Protein 2IJQ (pdb70)

Organism: Haloarcula marismortui (strain ATCC 43049 / DSM 3752 / JCM 8966 / VKM B-1809) (NCBI:txid272569)

Nearest PDB structures (foldseek):
  2ijq-assembly1_A  TM=1.007E+00  e=1.757E-23  Haloarcula marismortui
  2ijq-assembly2_B  TM=9.946E-01  e=2.935E-15  Haloarcula marismortui
  6qzr-assembly1_C-2  TM=6.140E-01  e=4.232E+00  Homo sapiens
  7qi1-assembly1_B  TM=5.280E-01  e=9.453E+00  Homo sapiens
  7rpr-assembly2_B  TM=2.349E-01  e=1.630E+00  Borrelia miyamotoi FR64b

Foldseek 3Di:
DDFPQADPVRDGVDPLLLVLVVLLQQCVLAVVLVLSLLSLVLCQPVPPDDDQSNLQSLLSNLCSVLSCCCPVVVNNVSNLVSLVVSLVSCVPHDCCHSQWNNVCVNVLSVVCNVPVCSSPSDGTGGVNHGHHHDVVSVVVSVPGD/DVDVLLLVLVVVLLVCVQVVVLVVSLVSLVVVLVVDDCPDLSNLLSLLSNLCSVLSCCCPVVVNLPSNLVSLVVSLVSNPPRDCADSQWRVVVVNVLSVVCNVPVCSPPPDGTGGVHD

Solvent-accessible surface area: 12967 Å² total; per-residue (Å²): 130,109,38,37,20,90,95,156,85,39,80,36,94,55,122,60,0,40,104,3,0,28,23,0,0,48,0,5,10,51,38,65,20,92,44,0,36,41,1,2,67,48,6,41,160,97,41,40,130,27,59,46,36,2,45,0,0,28,0,2,6,27,1,2,19,0,0,55,74,21,75,81,131,148,52,43,104,12,0,65,70,35,0,130,68,0,29,82,77,0,107,71,6,50,61,63,12,1,10,1,44,0,99,42,0,44,64,12,0,65,83,0,33,105,70,25,55,33,2,105,77,37,58,1,85,5,77,46,106,96,21,61,41,70,116,95,0,47,112,33,10,123,78,41,199,148,140,55,102,81,0,46,172,14,0,33,102,0,1,161,19,7,39,64,36,30,16,89,86,0,38,44,19,1,51,91,13,52,127,99,26,49,163,66,73,51,23,4,53,0,0,43,0,2,14,13,0,1,16,0,0,38,74,23,81,60,56,145,46,48,98,18,0,63,52,44,0,135,42,0,40,118,81,0,171,76,4,65,76,100,29,9,7,0,35,0,99,35,0,47,70,10,0,66,75,0,47,104,77,25,56,34,3,99,77,34,82,2,117,29,94,62,138

B-factor: mean 26.25, std 10.88, range [6.35, 67.55]

Radius of gyration: 21.56 Å; Cα contacts (8 Å, |Δi|>4): 389; chains: 2; bounding box: 53×51×51 Å

Structure (mmCIF, N/CA/C/O backbone):
data_2IJQ
#
_entry.id   2IJQ
#
_cell.length_a   55.710
_cell.length_b   57.770
_cell.length_c   107.600
_cell.angle_alpha   90.00
_cell.angle_beta   90.00
_cell.angle_gamma   90.00
#
_symmetry.space_group_name_H-M   'P 21 21 21'
#
loop_
_entity.id
_entity.type
_entity.pdbx_description
1 polymer 'Hypothetical protein'
2 water water
#
loop_
_atom_site.group_PDB
_atom_site.id
_atom_site.type_symbol
_atom_site.label_atom_id
_atom_site.label_alt_id
_atom_site.label_comp_id
_atom_site.label_asym_id
_atom_site.label_entity_id
_atom_site.label_seq_id
_atom_site.pdbx_PDB_ins_code
_atom_site.Cartn_x
_atom_site.Cartn_y
_atom_site.Cartn_z
_atom_site.occupancy
_atom_site.B_iso_or_equiv
_atom_site.auth_seq_id
_atom_site.auth_comp_id
_atom_site.auth_asym_id
_atom_site.auth_atom_id
_atom_site.pdbx_PDB_model_num
ATOM 1 N N . GLY A 1 16 ? -8.379 36.327 -4.334 1.00 50.77 14 GLY A N 1
ATOM 2 C CA . GLY A 1 16 ? -8.447 36.871 -2.942 1.00 50.07 14 GLY A CA 1
ATOM 3 C C . GLY A 1 16 ? -7.089 37.319 -2.416 1.00 49.23 14 GLY A C 1
ATOM 4 O O . GLY A 1 16 ? -6.147 37.586 -3.189 1.00 49.21 14 GLY A O 1
ATOM 5 N N . ASN A 1 17 ? -7.018 37.436 -1.089 1.00 47.98 15 ASN A N 1
ATOM 6 C CA . ASN A 1 17 ? -5.775 37.688 -0.340 1.00 45.71 15 ASN A CA 1
ATOM 7 C C . ASN A 1 17 ? -5.401 36.403 0.357 1.00 43.58 15 ASN A C 1
ATOM 8 O O . ASN A 1 17 ? -6.208 35.875 1.123 1.00 43.67 15 ASN A O 1
ATOM 13 N N . PRO A 1 18 ? -4.178 35.895 0.124 1.00 41.56 16 PRO A N 1
ATOM 14 C CA . PRO A 1 18 ? -3.844 34.643 0.808 1.00 39.47 16 PRO A CA 1
ATOM 15 C C . PRO A 1 18 ? -3.767 34.813 2.334 1.00 37.42 16 PRO A C 1
ATOM 16 O O . PRO A 1 18 ? -3.636 35.934 2.841 1.00 36.78 16 PRO A O 1
ATOM 20 N N . SER A 1 19 ? -3.850 33.704 3.054 1.00 34.77 17 SER A N 1
ATOM 21 C CA . SER A 1 19 ? -3.652 33.695 4.496 1.00 33.36 17 SER A CA 1
ATOM 22 C C . SER A 1 19 ? -2.286 34.242 4.818 1.00 31.91 17 SER A C 1
ATOM 23 O O . SER A 1 19 ? -1.311 33.875 4.181 1.00 31.03 17 SER A O 1
ATOM 26 N N . GLY A 1 20 ? -2.232 35.115 5.812 1.00 30.54 18 GLY A N 1
ATOM 27 C CA . GLY A 1 20 ? -0.999 35.767 6.197 1.00 30.59 18 GLY A CA 1
ATOM 28 C C . GLY A 1 20 ? -0.944 37.209 5.729 1.00 30.56 18 GLY A C 1
ATOM 29 O O . GLY A 1 20 ? -0.126 37.974 6.192 1.00 30.70 18 GLY A O 1
ATOM 30 N N . TRP A 1 21 ? -1.829 37.574 4.812 1.00 31.42 19 TRP A N 1
ATOM 31 C CA . TRP A 1 21 ? -1.957 38.968 4.315 1.00 32.75 19 TRP A CA 1
ATOM 32 C C . TRP A 1 21 ? -2.938 39.871 5.144 1.00 32.83 19 TRP A C 1
ATOM 33 O O . TRP A 1 21 ? -4.138 39.563 5.277 1.00 32.29 19 TRP A O 1
ATOM 44 N N . ARG A 1 22 ? -2.411 40.963 5.698 1.00 32.55 20 ARG A N 1
ATOM 45 C CA . ARG A 1 22 ? -3.206 41.905 6.503 1.00 33.76 20 ARG A CA 1
ATOM 46 C C . ARG A 1 22 ? -3.919 42.970 5.675 1.00 33.81 20 ARG A C 1
ATOM 47 O O . ARG A 1 22 ? -3.529 43.268 4.518 1.00 33.75 20 ARG A O 1
ATOM 55 N N . THR A 1 23 ? -4.936 43.574 6.290 1.00 33.60 21 THR A N 1
ATOM 56 C CA . THR A 1 23 ? -5.765 44.569 5.605 1.00 33.91 21 THR A CA 1
ATOM 57 C C . THR A 1 23 ? -4.983 45.856 5.328 1.00 33.84 21 THR A C 1
ATOM 58 O O . THR A 1 23 ? -5.398 46.656 4.491 1.00 33.55 21 THR A O 1
ATOM 62 N N . ASP A 1 24 ? -3.858 46.058 6.013 1.00 33.78 22 ASP A N 1
ATOM 63 C CA . ASP A 1 24 ? -3.019 47.211 5.679 1.00 34.17 22 ASP A CA 1
ATOM 64 C C . ASP A 1 24 ? -2.031 46.909 4.552 1.00 33.54 22 ASP A C 1
ATOM 65 O O . ASP A 1 24 ? -1.057 47.633 4.366 1.00 33.33 22 ASP A O 1
ATOM 70 N N . GLY A 1 25 ? -2.293 45.847 3.795 1.00 33.56 23 GLY A N 1
ATOM 71 C CA . GLY A 1 25 ? -1.470 45.506 2.639 1.00 33.76 23 GLY A CA 1
ATOM 72 C C . GLY A 1 25 ? -0.054 45.114 3.045 1.00 34.28 23 GLY A C 1
ATOM 73 O O . GLY A 1 25 ? 0.937 45.541 2.421 1.00 35.17 23 GLY A O 1
ATOM 74 N N . GLN A 1 26 ? 0.039 44.320 4.118 1.00 33.70 24 GLN A N 1
ATOM 75 C CA . GLN A 1 26 ? 1.305 43.783 4.618 1.00 32.64 24 GLN A CA 1
ATOM 76 C C . GLN A 1 26 ? 1.085 42.336 5.015 1.00 30.61 24 GLN A C 1
ATOM 77 O O . GLN A 1 26 ? -0.034 41.926 5.300 1.00 30.70 24 GLN A O 1
ATOM 83 N N . TRP A 1 27 ? 2.165 41.571 5.037 1.00 28.89 25 TRP A N 1
ATOM 84 C CA . TRP A 1 27 ? 2.151 40.205 5.561 1.00 26.30 25 TRP A CA 1
ATOM 85 C C . TRP A 1 27 ? 2.201 40.313 7.044 1.00 25.97 25 TRP A C 1
ATOM 86 O O . TRP A 1 27 ? 2.817 41.231 7.548 1.00 24.97 25 TRP A O 1
ATOM 97 N N . GLU A 1 28 ? 1.567 39.375 7.746 1.00 25.69 26 GLU A N 1
ATOM 98 C CA . GLU A 1 28 ? 1.579 39.403 9.208 1.00 26.67 26 GLU A CA 1
ATOM 99 C C . GLU A 1 28 ? 2.975 39.290 9.790 1.00 25.67 26 GLU A C 1
ATOM 100 O O . GLU A 1 28 ? 3.315 40.000 10.754 1.00 26.02 26 GLU A O 1
ATOM 106 N N . HIS A 1 29 ? 3.795 38.405 9.240 1.00 24.61 27 HIS A N 1
ATOM 107 C CA . HIS A 1 29 ? 5.180 38.372 9.675 1.00 23.85 27 HIS A CA 1
ATOM 108 C C . HIS A 1 29 ? 6.081 38.504 8.481 1.00 24.54 27 HIS A C 1
ATOM 109 O O . HIS A 1 29 ? 6.183 37.569 7.661 1.00 23.91 27 HIS A O 1
ATOM 116 N N . GLU A 1 30 ? 6.710 39.674 8.355 1.00 24.81 28 GLU A N 1
ATOM 117 C CA . GLU A 1 30 ? 7.557 39.955 7.200 1.00 25.31 28 GLU A CA 1
ATOM 118 C C . GLU A 1 30 ? 8.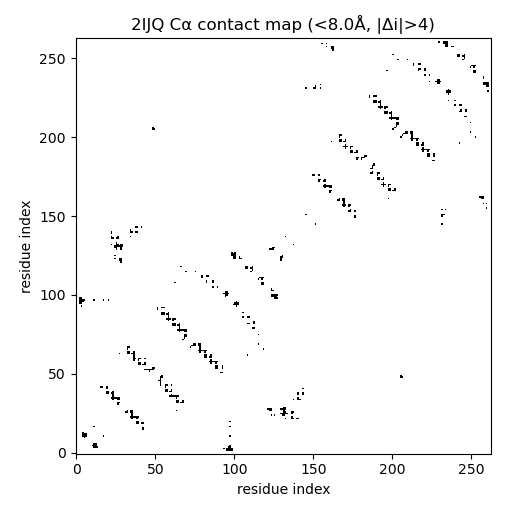704 38.958 6.996 1.00 23.37 28 GLU A C 1
ATOM 119 O O . GLU A 1 30 ? 8.992 38.526 5.849 1.00 22.25 28 GLU A O 1
ATOM 125 N N . THR A 1 31 ? 9.338 38.582 8.113 1.00 21.77 29 THR A N 1
ATOM 126 C CA . THR A 1 31 ? 10.484 37.677 8.035 1.00 20.78 29 THR A CA 1
ATOM 127 C C . THR A 1 31 ? 10.018 36.272 7.608 1.00 19.42 29 THR A C 1
ATOM 128 O O . THR A 1 31 ? 10.787 35.508 7.062 1.00 19.97 29 THR A O 1
ATOM 132 N N . LEU A 1 32 ? 8.754 35.944 7.853 1.00 19.37 30 LEU A N 1
ATOM 133 C CA . LEU A 1 32 ? 8.192 34.649 7.428 1.00 17.71 30 LEU A CA 1
ATOM 134 C C . LEU A 1 32 ? 7.979 34.638 5.908 1.00 17.51 30 LEU A C 1
ATOM 135 O O . LEU A 1 32 ? 8.422 33.703 5.208 1.00 16.17 30 LEU A O 1
ATOM 140 N N . ARG A 1 33 ? 7.313 35.675 5.396 1.00 16.83 31 ARG A N 1
ATOM 141 C CA . ARG A 1 33 ? 7.147 35.880 3.961 1.00 17.76 31 ARG A CA 1
ATOM 142 C C . ARG A 1 33 ? 8.508 35.909 3.278 1.00 18.90 31 ARG A C 1
ATOM 143 O O . ARG A 1 33 ? 8.691 35.285 2.246 1.00 18.99 31 ARG A O 1
ATOM 151 N N . ARG A 1 34 ? 9.473 36.610 3.882 1.00 17.95 32 ARG A N 1
ATOM 152 C CA . ARG A 1 34 ? 10.861 36.618 3.378 1.00 18.08 32 ARG A CA 1
ATOM 153 C C . ARG A 1 34 ? 11.411 35.197 3.187 1.00 17.08 32 ARG A C 1
ATOM 154 O O . ARG A 1 34 ? 11.906 34.873 2.116 1.00 16.32 32 ARG A O 1
ATOM 162 N N . ALA A 1 35 ? 11.320 34.370 4.228 1.00 14.33 33 ALA A N 1
ATOM 163 C CA . ALA A 1 35 ? 11.839 32.990 4.215 1.00 14.86 33 ALA A CA 1
ATOM 164 C C . ALA A 1 35 ? 11.183 32.200 3.077 1.00 14.63 33 ALA A C 1
ATOM 165 O O . ALA A 1 35 ? 11.839 31.393 2.416 1.00 14.80 33 ALA A O 1
ATOM 167 N N . VAL A 1 36 ? 9.885 32.455 2.893 1.00 14.29 34 VAL A N 1
ATOM 168 C CA . VAL A 1 36 ? 9.079 31.808 1.830 1.00 15.48 34 VAL A CA 1
ATOM 169 C C . VAL A 1 36 ? 9.556 32.169 0.418 1.00 15.95 34 VAL A C 1
ATOM 170 O O . VAL A 1 36 ? 9.705 31.272 -0.455 1.00 15.82 34 VAL A O 1
ATOM 174 N N . VAL A 1 37 ? 9.772 33.486 0.196 1.00 16.15 35 VAL A N 1
ATOM 175 C CA . VAL A 1 37 ? 10.231 34.009 -1.092 1.00 15.05 35 VAL A CA 1
ATOM 176 C C . VAL A 1 37 ? 11.584 33.426 -1.409 1.00 14.38 35 VAL A C 1
ATOM 177 O O . VAL A 1 37 ? 11.733 32.781 -2.432 1.00 13.81 35 VAL A O 1
ATOM 181 N N . HIS A 1 38 ? 12.551 33.574 -0.508 1.00 13.36 36 HIS A N 1
ATOM 182 C CA . HIS A 1 38 ? 13.868 33.065 -0.817 1.00 14.45 36 HIS A CA 1
ATOM 183 C C . HIS A 1 38 ? 13.859 31.538 -0.876 1.00 14.94 36 HIS A C 1
ATOM 184 O O . HIS A 1 38 ? 14.447 30.951 -1.794 1.00 14.89 36 HIS A O 1
ATOM 191 N N . GLY A 1 39 ? 13.229 30.889 0.100 1.00 14.05 37 GLY A N 1
ATOM 192 C CA . GLY A 1 39 ? 13.165 29.436 0.110 1.00 13.85 37 GLY A CA 1
ATOM 193 C C . GLY A 1 39 ? 12.506 28.830 -1.099 1.00 13.19 37 GLY A C 1
ATOM 194 O O . GLY A 1 39 ? 13.005 27.855 -1.647 1.00 14.21 37 GLY A O 1
ATOM 195 N N . VAL A 1 40 ? 11.376 29.364 -1.517 1.00 13.37 38 VAL A N 1
ATOM 196 C CA . VAL A 1 40 ? 10.696 28.791 -2.661 1.00 12.98 38 VAL A CA 1
ATOM 197 C C . VAL A 1 40 ? 11.482 29.033 -3.963 1.00 14.27 38 VAL A C 1
ATOM 198 O O . VAL A 1 40 ? 11.576 28.154 -4.849 1.00 14.21 38 VAL A O 1
ATOM 202 N N . ARG A 1 41 ? 12.055 30.229 -4.082 1.00 15.78 39 ARG A N 1
ATOM 203 C CA . ARG A 1 41 ? 12.827 30.501 -5.297 1.00 15.11 39 ARG A CA 1
ATOM 204 C C . ARG A 1 41 ? 14.062 29.598 -5.355 1.00 14.92 39 ARG A C 1
ATOM 205 O O . ARG A 1 41 ? 14.401 29.076 -6.426 1.00 15.61 39 ARG A O 1
ATOM 213 N N . LEU A 1 42 ? 14.725 29.383 -4.219 1.00 14.67 40 LEU A N 1
ATOM 214 C CA . LEU A 1 42 ? 15.838 28.419 -4.185 1.00 14.53 40 LEU A CA 1
ATOM 215 C C . LEU A 1 42 ? 15.420 26.982 -4.520 1.00 14.83 40 LEU A C 1
ATOM 216 O O . LEU A 1 42 ? 16.072 26.304 -5.304 1.00 16.03 40 LEU A O 1
ATOM 221 N N . TYR A 1 43 ? 14.355 26.517 -3.887 1.00 13.97 41 TYR A N 1
ATOM 222 C CA . TYR A 1 43 ? 13.803 25.219 -4.193 1.00 13.20 41 TYR A CA 1
ATOM 223 C C . TYR A 1 43 ? 13.537 25.080 -5.713 1.00 13.26 41 TYR A C 1
ATOM 224 O O . TYR A 1 43 ? 13.829 24.016 -6.311 1.00 11.90 41 TYR A O 1
ATOM 233 N N . ASN A 1 44 ? 12.938 26.103 -6.317 1.00 13.71 42 ASN A N 1
ATOM 234 C CA . ASN A 1 44 ? 12.518 25.988 -7.683 1.00 15.22 42 ASN A CA 1
ATOM 235 C C . ASN A 1 44 ? 13.688 25.948 -8.644 1.00 16.27 42 ASN A C 1
ATOM 236 O O . ASN A 1 44 ? 13.536 25.603 -9.809 1.00 17.48 42 ASN A O 1
ATOM 241 N N . SER A 1 45 ? 14.856 26.354 -8.180 1.00 17.36 43 SER A N 1
ATOM 242 C CA . SER A 1 45 ? 16.056 26.290 -9.018 1.00 17.35 43 SER A CA 1
ATOM 243 C C . SER A 1 45 ? 16.908 25.083 -8.581 1.00 17.93 43 SER A C 1
ATOM 244 O O . SER A 1 45 ? 18.055 24.963 -8.991 1.00 19.02 43 SER A O 1
ATOM 247 N N . GLY A 1 46 ? 16.344 24.201 -7.758 1.00 16.22 44 GLY A N 1
ATOM 248 C CA . GLY A 1 46 ? 17.048 23.013 -7.343 1.00 17.14 44 GLY A CA 1
ATOM 249 C C . GLY A 1 46 ? 18.208 23.214 -6.390 1.00 17.58 44 GLY A C 1
ATOM 250 O O . GLY A 1 46 ? 19.097 22.337 -6.300 1.00 16.61 44 GLY A O 1
ATOM 251 N N . GLU A 1 47 ? 18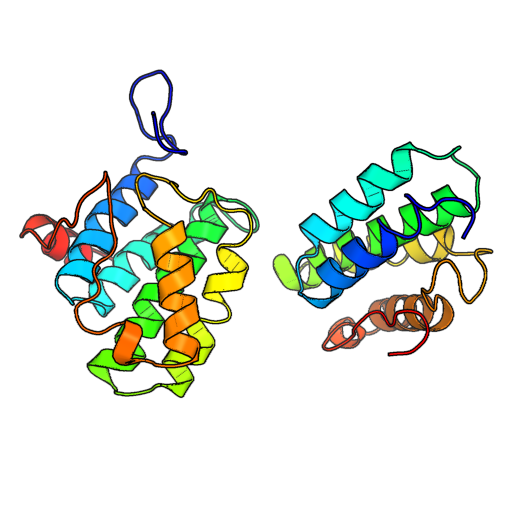.202 24.355 -5.685 1.00 17.77 45 GLU A N 1
ATOM 252 C CA . GLU A 1 47 ? 19.137 24.615 -4.577 1.00 19.39 45 GLU A CA 1
ATOM 253 C C . GLU A 1 47 ? 18.488 24.220 -3.222 1.00 18.85 45 GLU A C 1
ATOM 254 O O . GLU A 1 47 ? 18.088 25.075 -2.399 1.00 18.12 45 GLU A O 1
ATOM 260 N N . PHE A 1 48 ? 18.375 22.907 -3.022 1.00 18.27 46 PHE A N 1
ATOM 261 C CA . PHE A 1 48 ? 17.561 22.323 -1.947 1.00 18.08 46 PHE A CA 1
ATOM 262 C C . PHE A 1 48 ? 18.100 22.592 -0.551 1.00 18.01 46 PHE A C 1
ATOM 263 O O . PHE A 1 48 ? 17.352 22.966 0.370 1.00 18.61 46 PHE A O 1
ATOM 271 N N . HIS A 1 49 ? 19.414 22.463 -0.400 1.00 19.34 47 HIS A N 1
ATOM 272 C CA . HIS A 1 49 ? 20.108 22.747 0.866 1.00 18.64 47 HIS A CA 1
ATOM 273 C C . HIS A 1 49 ? 19.926 24.234 1.225 1.00 17.15 47 HIS A C 1
ATOM 274 O O . HIS A 1 49 ? 19.547 24.541 2.324 1.00 15.17 47 HIS A O 1
ATOM 281 N N . GLU A 1 50 ? 20.157 25.156 0.290 1.00 14.15 48 GLU A N 1
ATOM 282 C CA . GLU A 1 50 ? 19.992 26.564 0.598 1.00 15.51 48 GLU A CA 1
ATOM 283 C C . GLU A 1 50 ? 18.537 26.912 0.924 1.00 14.97 48 GLU A C 1
ATOM 284 O O . GLU A 1 50 ? 18.268 27.731 1.820 1.00 14.38 48 GLU A O 1
ATOM 290 N N . SER A 1 51 ? 17.616 26.301 0.178 1.00 13.41 49 SER A N 1
ATOM 291 C CA . SER A 1 51 ? 16.189 26.408 0.468 1.00 14.49 49 SER A CA 1
ATOM 292 C C . SER A 1 51 ? 15.900 25.984 1.899 1.00 14.53 49 SER A C 1
ATOM 293 O O . SER A 1 51 ? 15.278 26.718 2.656 1.00 13.79 49 SER A O 1
ATOM 296 N N . HIS A 1 52 ? 16.294 24.754 2.255 1.00 14.06 50 HIS A N 1
ATOM 297 C CA . HIS A 1 52 ? 16.131 24.255 3.599 1.00 15.77 50 HIS A CA 1
ATOM 298 C C . HIS A 1 52 ? 16.640 25.267 4.623 1.00 16.86 50 HIS A C 1
ATOM 299 O O . HIS A 1 52 ? 15.953 25.533 5.624 1.00 18.12 50 HIS A O 1
ATOM 306 N N . ASP A 1 53 ? 17.811 25.858 4.364 1.00 16.99 51 ASP A N 1
ATOM 307 C CA . ASP A 1 53 ? 18.413 26.767 5.340 1.00 18.17 51 ASP A CA 1
ATOM 308 C C . ASP A 1 53 ? 17.623 28.044 5.555 1.00 18.36 51 ASP A C 1
ATOM 309 O O . ASP A 1 53 ? 17.627 28.534 6.669 1.00 19.73 51 ASP A O 1
ATOM 314 N N . CYS A 1 54 ? 16.986 28.583 4.505 1.00 17.86 52 CYS A N 1
ATOM 315 C CA . CYS A 1 54 ? 16.108 29.744 4.609 1.00 17.41 52 CYS A CA 1
ATOM 316 C C . CYS A 1 54 ? 14.975 29.427 5.559 1.00 17.94 52 CYS A C 1
ATOM 317 O O . CYS A 1 54 ? 14.676 30.245 6.461 1.00 17.16 52 CYS A O 1
ATOM 320 N N . PHE A 1 55 ? 14.351 28.244 5.395 1.00 17.67 53 PHE A N 1
ATOM 321 C CA . PHE A 1 55 ? 13.233 27.853 6.298 1.00 17.88 53 PHE A CA 1
ATOM 322 C C . PHE A 1 55 ? 13.693 27.586 7.749 1.00 18.05 53 PHE A C 1
ATOM 323 O O . PHE A 1 55 ? 13.043 27.966 8.744 1.00 16.98 53 PHE A O 1
ATOM 331 N N . GLU A 1 56 ? 14.821 26.912 7.841 1.00 18.69 54 GLU A N 1
ATOM 332 C CA . GLU A 1 56 ? 15.393 26.481 9.102 1.00 20.43 54 GLU A CA 1
ATOM 333 C C . GLU A 1 56 ? 15.845 27.689 9.934 1.00 20.90 54 GLU A C 1
ATOM 334 O O . GLU A 1 56 ? 15.850 27.638 11.172 1.00 20.31 54 GLU A O 1
ATOM 340 N N . ASP A 1 57 ? 16.173 28.779 9.254 1.00 20.46 55 ASP A N 1
ATOM 341 C CA . ASP A 1 57 ? 16.516 30.011 9.936 1.00 21.59 55 ASP A CA 1
ATOM 342 C C . ASP A 1 57 ? 15.315 30.651 10.652 1.00 22.54 55 ASP A C 1
ATOM 343 O O . ASP A 1 57 ? 15.469 31.353 11.690 1.00 22.92 55 ASP A O 1
ATOM 348 N N . GLU A 1 58 ? 14.118 30.412 10.122 1.00 23.09 56 GLU A N 1
ATOM 349 C CA . GLU A 1 58 ? 12.926 31.074 10.633 1.00 23.18 56 GLU A CA 1
ATOM 350 C C . GLU A 1 58 ? 12.132 30.160 11.593 1.00 24.23 56 GLU A C 1
ATOM 351 O O . GLU A 1 58 ? 11.387 30.642 12.420 1.00 24.39 56 GLU A O 1
ATOM 357 N N . TRP A 1 59 ? 12.365 28.845 11.543 1.00 24.86 57 TRP A N 1
ATOM 358 C CA . TRP A 1 59 ? 11.410 27.853 12.117 1.00 25.01 57 TRP A CA 1
ATOM 359 C C . TRP A 1 59 ? 11.214 27.787 13.644 1.00 25.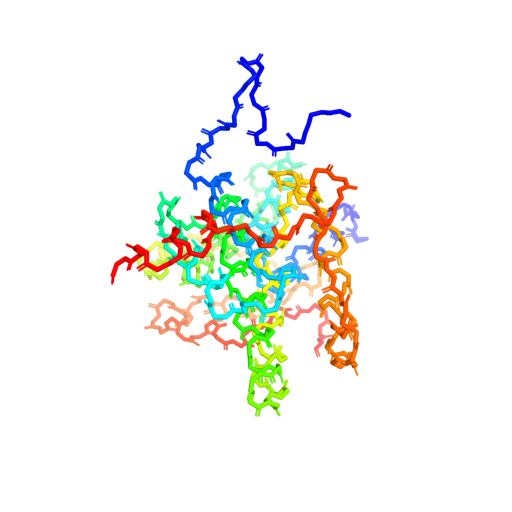65 57 TRP A C 1
ATOM 360 O O . TRP A 1 59 ? 10.293 27.095 14.129 1.00 25.61 57 TRP A O 1
ATOM 371 N N . TYR A 1 60 ? 12.082 28.448 14.396 1.00 25.74 58 TYR A N 1
ATOM 372 C CA . TYR A 1 60 ? 11.909 28.473 15.852 1.00 26.75 58 TYR A CA 1
ATOM 373 C C . TYR A 1 60 ? 11.347 29.793 16.326 1.00 25.38 58 TYR A C 1
ATOM 374 O O . TYR A 1 60 ? 11.071 29.911 17.524 1.00 24.15 58 TYR A O 1
ATOM 383 N N . ASN A 1 61 ? 11.226 30.768 15.406 1.00 23.34 59 ASN A N 1
ATOM 384 C CA . ASN A 1 61 ? 10.870 32.139 15.754 1.00 21.63 59 ASN A CA 1
ATOM 385 C C . ASN A 1 61 ? 9.432 32.360 16.170 1.00 20.68 59 ASN A C 1
ATOM 386 O O . ASN A 1 61 ? 9.081 33.471 16.604 1.00 20.75 59 ASN A O 1
ATOM 391 N N . TYR A 1 62 ? 8.621 31.305 16.109 1.00 18.47 60 TYR A N 1
ATOM 392 C CA . TYR A 1 62 ? 7.211 31.432 16.426 1.00 18.78 60 TYR A CA 1
ATOM 393 C C . TYR A 1 62 ? 6.755 30.490 17.504 1.00 18.23 60 TYR A C 1
ATOM 394 O O . TYR A 1 62 ? 5.568 30.429 17.791 1.00 18.61 60 TYR A O 1
ATOM 403 N N . GLY A 1 63 ? 7.702 29.799 18.127 1.00 18.25 61 GLY A N 1
ATOM 404 C CA . GLY A 1 63 ? 7.432 28.772 19.137 1.00 19.84 61 GLY A CA 1
ATOM 405 C C . GLY A 1 63 ? 7.027 27.436 18.559 1.00 21.41 61 GLY A C 1
ATOM 406 O O . GLY A 1 63 ? 7.620 26.926 17.584 1.00 22.66 61 GLY A O 1
ATOM 407 N N . ARG A 1 64 ? 5.999 26.856 19.147 1.00 22.05 62 ARG A N 1
ATOM 408 C CA . ARG A 1 64 ? 5.573 25.512 18.768 1.00 21.87 62 ARG A CA 1
ATOM 409 C C . ARG A 1 64 ? 4.087 25.452 18.691 1.00 21.01 62 ARG A C 1
ATOM 410 O O . ARG A 1 64 ? 3.391 26.207 19.364 1.00 20.63 62 ARG A O 1
ATOM 418 N N . GLY A 1 65 ? 3.601 24.533 17.876 1.00 19.64 63 GLY A N 1
ATOM 419 C CA . GLY A 1 65 ? 2.222 24.133 17.931 1.00 19.82 63 GLY A CA 1
ATOM 420 C C . GLY A 1 65 ? 1.298 25.058 17.174 1.00 19.31 63 GLY A C 1
ATOM 421 O O . GLY A 1 65 ? 0.128 24.795 17.102 1.00 21.37 63 GLY A O 1
ATOM 422 N N . ASN A 1 66 ? 1.776 26.160 16.629 1.00 19.29 64 ASN A N 1
ATOM 423 C CA . ASN A 1 66 ? 0.857 27.051 15.933 1.00 18.53 64 ASN A CA 1
ATOM 424 C C . ASN A 1 66 ? 1.060 27.018 14.431 1.00 17.36 64 ASN A C 1
ATOM 425 O O . ASN A 1 66 ? 1.984 26.401 13.951 1.00 16.65 64 ASN A O 1
ATOM 430 N N . THR A 1 67 ? 0.236 27.776 13.702 1.00 17.88 65 THR A N 1
ATOM 431 C CA . THR A 1 67 ? 0.197 27.671 12.236 1.00 16.41 65 THR A CA 1
ATOM 432 C C . THR A 1 67 ? 1.562 28.052 11.669 1.00 16.16 65 THR A C 1
ATOM 433 O O . THR A 1 67 ? 2.107 27.353 10.827 1.00 15.82 65 THR A O 1
ATOM 437 N N . GLU A 1 68 ? 2.109 29.165 12.126 1.00 15.93 66 GLU A N 1
ATOM 438 C CA . GLU A 1 68 ? 3.420 29.609 11.674 1.00 16.12 66 GLU A CA 1
ATOM 439 C C . GLU A 1 68 ? 4.490 28.562 11.837 1.00 16.22 66 GLU A C 1
ATOM 440 O O . GLU A 1 68 ? 5.227 28.273 10.905 1.00 16.09 66 GLU A O 1
ATOM 446 N N . SER A 1 69 ? 4.587 28.005 13.029 1.00 16.28 67 SER A N 1
ATOM 447 C CA . SER A 1 69 ? 5.681 27.088 13.297 1.00 17.13 67 SER A CA 1
ATOM 448 C C . SER A 1 69 ? 5.451 25.731 12.600 1.00 16.09 67 SER A C 1
ATOM 449 O O . SER A 1 69 ? 6.406 25.069 12.200 1.00 17.18 67 SER A O 1
ATOM 452 N N . LYS A 1 70 ? 4.181 25.350 12.450 1.00 15.31 68 LYS A N 1
ATOM 453 C CA . LYS A 1 70 ? 3.804 24.127 11.753 1.00 14.85 68 LYS A CA 1
ATOM 454 C C . LYS A 1 70 ? 4.146 24.242 10.267 1.00 14.30 68 LYS A C 1
ATOM 455 O O . LYS A 1 70 ? 4.800 23.366 9.713 1.00 13.96 68 LYS A O 1
ATOM 461 N N . PHE A 1 71 ? 3.750 25.349 9.641 1.00 13.02 69 PHE A N 1
ATOM 462 C CA . PHE A 1 71 ? 4.098 25.581 8.250 1.00 13.75 69 PHE A CA 1
ATOM 463 C C . PHE A 1 71 ? 5.645 25.490 8.033 1.00 13.57 69 PHE A C 1
ATOM 464 O O . PHE A 1 71 ? 6.117 24.815 7.143 1.00 11.83 69 PHE A O 1
ATOM 472 N N . LEU A 1 72 ? 6.413 26.159 8.888 1.00 13.44 70 LEU A N 1
ATOM 473 C CA . LEU A 1 72 ? 7.845 26.275 8.703 1.00 13.52 70 LEU A CA 1
ATOM 474 C C . LEU A 1 72 ? 8.575 24.945 8.891 1.00 14.72 70 LEU A C 1
ATOM 475 O O . LEU A 1 72 ? 9.496 24.653 8.149 1.00 14.30 70 LEU A O 1
ATOM 480 N N . HIS A 1 73 ? 8.171 24.156 9.884 1.00 13.72 71 HIS A N 1
ATOM 481 C CA . HIS A 1 73 ? 8.655 22.793 10.090 1.00 15.86 71 HIS A CA 1
ATOM 482 C C . HIS A 1 73 ? 8.351 21.898 8.906 1.00 14.25 71 HIS A C 1
ATOM 483 O O . HIS A 1 73 ? 9.195 21.147 8.476 1.00 15.82 71 HIS A O 1
ATOM 490 N N . GLY A 1 74 ? 7.118 21.981 8.406 1.00 14.76 72 GLY A N 1
ATOM 491 C CA . GLY A 1 74 ? 6.747 21.352 7.167 1.00 12.52 72 GLY A CA 1
ATOM 492 C C . GLY A 1 74 ? 7.643 21.779 6.029 1.00 13.01 72 GLY A C 1
ATOM 493 O O . GLY A 1 74 ? 8.140 20.925 5.296 1.00 11.87 72 GLY A O 1
ATOM 494 N N . MET A 1 75 ? 7.828 23.084 5.800 1.00 12.10 73 MET A N 1
ATOM 495 C CA . MET A 1 75 ? 8.653 23.418 4.649 1.00 13.11 73 MET A CA 1
ATOM 496 C C . MET A 1 75 ? 10.096 23.031 4.797 1.00 12.67 73 MET A C 1
ATOM 497 O O . MET A 1 75 ? 10.704 22.637 3.804 1.00 13.18 73 MET A O 1
ATOM 502 N N . VAL A 1 76 ? 10.665 23.148 5.999 1.00 12.81 74 VAL A N 1
ATOM 503 C CA . VAL A 1 76 ? 12.052 22.618 6.296 1.00 13.22 74 VAL A CA 1
ATOM 504 C C . VAL A 1 76 ? 12.216 21.168 5.830 1.00 13.39 74 VAL A C 1
ATOM 505 O O . VAL A 1 76 ? 13.230 20.787 5.223 1.00 14.31 74 VAL A O 1
ATOM 509 N N . GLN A 1 77 ? 11.199 20.368 6.102 1.00 14.11 75 GLN A N 1
ATOM 510 C CA . GLN A 1 77 ? 11.255 18.935 5.891 1.00 13.54 75 GLN A CA 1
ATOM 511 C C . GLN A 1 77 ? 11.031 18.597 4.434 1.00 12.39 75 GLN A C 1
ATOM 512 O O . GLN A 1 77 ? 11.600 17.630 3.898 1.00 12.36 75 GLN A O 1
ATOM 518 N N . VAL A 1 78 ? 10.252 19.447 3.770 1.00 13.85 76 VAL A N 1
ATOM 519 C CA . VAL A 1 78 ? 10.100 19.320 2.301 1.00 12.87 76 VAL A CA 1
ATOM 520 C C . VAL A 1 78 ? 11.443 19.553 1.598 1.00 14.12 76 VAL A C 1
ATOM 521 O O . VAL A 1 78 ? 11.896 18.716 0.816 1.00 12.61 76 VAL A O 1
ATOM 525 N N . ALA A 1 79 ? 12.047 20.719 1.857 1.00 12.41 77 ALA A N 1
ATOM 526 C CA . ALA A 1 79 ? 13.425 21.006 1.435 1.00 12.66 77 ALA A CA 1
ATOM 527 C C . ALA A 1 79 ? 14.434 19.910 1.795 1.00 11.21 77 ALA A C 1
ATOM 528 O O . ALA A 1 79 ? 15.181 19.474 0.944 1.00 12.78 77 ALA A O 1
ATOM 530 N N . ALA A 1 80 ? 14.469 19.503 3.056 1.00 12.75 78 ALA A N 1
ATOM 531 C CA . ALA A 1 80 ? 15.432 18.483 3.495 1.00 11.63 78 ALA A CA 1
ATOM 532 C C . ALA A 1 80 ? 15.155 17.145 2.786 1.00 11.77 78 ALA A C 1
ATOM 533 O O . ALA A 1 80 ? 16.128 16.452 2.415 1.00 11.41 78 ALA A O 1
ATOM 535 N N . GLY A 1 81 ? 13.862 16.779 2.616 1.00 11.57 79 GLY A N 1
ATOM 536 C CA . GLY A 1 81 ? 13.505 15.535 1.907 1.00 11.50 79 GLY A CA 1
ATOM 537 C C . GLY A 1 81 ? 13.923 15.602 0.448 1.00 11.41 79 GLY A C 1
ATOM 538 O O . GLY A 1 81 ? 14.464 14.644 -0.116 1.00 13.19 79 GLY A O 1
ATOM 539 N N . ALA A 1 82 ? 13.703 16.745 -0.215 1.00 11.75 80 ALA A N 1
ATOM 540 C CA . ALA A 1 82 ? 14.203 16.892 -1.607 1.00 10.79 80 ALA A CA 1
ATOM 541 C C . ALA A 1 82 ? 15.712 16.734 -1.712 1.00 11.48 80 ALA A C 1
ATOM 542 O O . ALA A 1 82 ? 16.257 16.059 -2.592 1.00 11.33 80 ALA A O 1
ATOM 544 N N . TYR A 1 83 ? 16.401 17.432 -0.840 1.00 13.29 81 TYR A N 1
ATOM 545 C CA . TYR A 1 83 ? 17.828 17.311 -0.726 1.00 13.64 81 TYR A CA 1
ATOM 546 C C . TYR A 1 83 ? 18.271 15.880 -0.583 1.00 14.06 81 TYR A C 1
ATOM 547 O O . TYR A 1 83 ? 19.194 15.482 -1.262 1.00 15.10 81 TYR A O 1
ATOM 556 N N . LYS A 1 84 ? 17.634 15.077 0.270 1.00 15.75 82 LYS A N 1
ATOM 557 C CA . LYS A 1 84 ? 18.092 13.668 0.428 1.00 15.05 82 LYS A CA 1
ATOM 558 C C . LYS A 1 84 ? 17.868 12.896 -0.848 1.00 15.04 82 LYS A C 1
ATOM 559 O O . LYS A 1 84 ? 18.733 12.088 -1.278 1.00 14.39 82 LYS A O 1
ATOM 565 N N . HIS A 1 85 ? 16.744 13.183 -1.509 1.00 14.90 83 HIS A N 1
ATOM 566 C CA . HIS A 1 85 ? 16.464 12.543 -2.779 1.00 15.01 83 HIS A CA 1
ATOM 567 C C . HIS A 1 85 ? 17.369 12.955 -3.925 1.00 15.50 83 HIS A C 1
ATOM 568 O O . HIS A 1 85 ? 17.970 12.096 -4.560 1.00 15.04 83 HIS A O 1
ATOM 575 N N . PHE A 1 86 ? 17.480 14.253 -4.217 1.00 15.42 84 PHE A N 1
ATOM 576 C CA . PHE A 1 86 ? 18.305 14.657 -5.349 1.00 16.47 84 PHE A CA 1
ATOM 577 C C . PHE A 1 86 ? 19.822 14.573 -5.139 1.00 18.44 84 PHE A C 1
ATOM 578 O O . PHE A 1 86 ? 20.556 14.173 -6.062 1.00 19.13 84 PHE A O 1
ATOM 586 N N . ASP A 1 87 ? 20.316 14.981 -3.974 1.00 19.54 85 ASP A N 1
ATOM 587 C CA . ASP A 1 87 ? 21.757 14.994 -3.757 1.00 21.81 85 ASP A CA 1
ATOM 588 C C . ASP A 1 87 ? 22.359 13.640 -3.413 1.00 22.16 85 ASP A C 1
ATOM 589 O O . ASP A 1 87 ? 23.497 13.349 -3.792 1.00 22.90 85 ASP A O 1
ATOM 594 N N . PHE A 1 88 ? 21.604 12.811 -2.695 1.00 22.66 86 PHE A N 1
ATOM 595 C CA . PHE A 1 88 ? 22.167 11.563 -2.167 1.00 22.82 86 PHE A CA 1
ATOM 596 C C . PHE A 1 88 ? 21.476 10.295 -2.608 1.00 22.30 86 PHE A C 1
ATOM 597 O O . PHE A 1 88 ? 21.903 9.204 -2.215 1.00 20.99 86 PHE A O 1
ATOM 605 N N . GLU A 1 89 ? 20.413 10.465 -3.410 1.00 21.52 87 GLU A N 1
ATOM 606 C CA . GLU A 1 89 ? 19.516 9.396 -3.816 1.00 21.05 87 GLU A CA 1
ATOM 607 C C . GLU A 1 89 ? 19.056 8.519 -2.633 1.00 20.78 87 GLU A C 1
ATOM 608 O O . GLU A 1 89 ? 18.994 7.294 -2.727 1.00 19.87 87 GLU A O 1
ATOM 614 N N . ASP A 1 90 ? 18.758 9.184 -1.516 1.00 19.32 88 ASP A N 1
ATOM 615 C CA . ASP A 1 90 ? 18.342 8.538 -0.297 1.00 19.35 88 ASP A CA 1
ATOM 616 C C . ASP A 1 90 ? 16.830 8.613 -0.133 1.00 18.56 88 ASP A C 1
ATOM 617 O O . ASP A 1 90 ? 16.300 9.514 0.526 1.00 17.75 88 ASP A O 1
ATOM 622 N N . ASP A 1 91 ? 16.131 7.651 -0.737 1.00 19.56 89 ASP A N 1
ATOM 623 C CA . ASP A 1 91 ? 14.663 7.675 -0.710 1.00 19.92 89 ASP A CA 1
ATOM 624 C C . ASP A 1 91 ? 14.031 7.343 0.609 1.00 20.36 89 ASP A C 1
ATOM 625 O O . ASP A 1 91 ? 12.935 7.814 0.884 1.00 20.78 89 ASP A O 1
ATOM 630 N N . ASP A 1 92 ? 14.711 6.557 1.438 1.00 19.99 90 ASP A N 1
ATOM 631 C CA . ASP A 1 92 ? 14.196 6.247 2.777 1.00 20.33 90 ASP A CA 1
ATOM 632 C C . ASP A 1 92 ? 14.207 7.538 3.595 1.00 18.99 90 ASP A C 1
ATOM 633 O O . ASP A 1 92 ? 13.261 7.801 4.311 1.00 18.77 90 ASP A O 1
ATOM 638 N N . GLY A 1 93 ? 15.298 8.307 3.502 1.00 17.41 91 GLY A N 1
ATOM 639 C CA . GLY A 1 93 ? 15.446 9.593 4.208 1.00 16.34 91 GLY A CA 1
ATOM 640 C C . GLY A 1 93 ? 14.420 10.626 3.725 1.00 15.41 91 GLY A C 1
ATOM 641 O O . GLY A 1 93 ? 13.788 11.326 4.537 1.00 15.13 91 GLY A O 1
ATOM 642 N N . MET A 1 94 ? 14.260 10.707 2.404 1.00 15.53 92 MET A N 1
ATOM 643 C CA . MET A 1 94 ? 13.214 11.485 1.785 1.00 13.98 92 MET A CA 1
ATOM 644 C C . MET A 1 94 ? 11.815 11.107 2.359 1.00 15.22 92 MET A C 1
ATOM 645 O O . MET A 1 94 ? 11.072 11.967 2.861 1.00 14.24 92 MET A O 1
ATOM 650 N N . ARG A 1 95 ? 11.472 9.828 2.249 1.00 15.12 93 ARG A N 1
ATOM 651 C CA . ARG A 1 95 ? 10.183 9.325 2.769 1.00 16.19 93 ARG A CA 1
ATOM 652 C C . ARG A 1 95 ? 9.931 9.642 4.210 1.00 15.43 93 ARG A C 1
ATOM 653 O O . ARG A 1 95 ? 8.831 10.077 4.509 1.00 15.94 93 ARG A O 1
ATOM 661 N N . SER A 1 96 ? 10.907 9.464 5.104 1.00 15.53 94 SER A N 1
ATOM 662 C CA . SER A 1 96 ? 10.715 9.850 6.506 1.00 16.19 94 SER A CA 1
ATOM 663 C C . SER A 1 96 ? 10.405 11.321 6.756 1.00 15.51 94 SER A C 1
ATOM 664 O O . SER A 1 96 ? 9.506 11.642 7.557 1.00 15.87 94 SER A O 1
ATOM 667 N N . LEU A 1 97 ? 11.165 12.205 6.131 1.00 14.38 95 LEU A N 1
ATOM 668 C CA . LEU A 1 97 ? 10.897 13.643 6.213 1.00 15.41 95 LEU A CA 1
ATOM 669 C C . LEU A 1 97 ? 9.547 14.060 5.626 1.00 15.36 95 LEU A C 1
ATOM 670 O O . LEU A 1 97 ? 8.864 14.911 6.181 1.00 15.67 95 LEU A O 1
ATOM 675 N N . PHE A 1 98 ? 9.202 13.477 4.485 1.00 14.18 96 PHE A N 1
ATOM 676 C CA . PHE A 1 98 ? 7.927 13.726 3.819 1.00 13.92 96 PHE A CA 1
ATOM 677 C C . PHE A 1 98 ? 6.738 13.302 4.701 1.00 14.46 96 PHE A C 1
ATOM 678 O O . PHE A 1 98 ? 5.771 14.059 4.822 1.00 14.79 96 PHE A O 1
ATOM 686 N N A ARG A 1 99 ? 6.831 12.155 5.367 0.50 14.16 97 ARG A N 1
ATOM 687 N N B ARG A 1 99 ? 6.825 12.125 5.333 0.50 14.13 97 ARG A N 1
ATOM 688 C CA A ARG A 1 99 ? 5.750 11.729 6.268 0.50 13.71 97 ARG A CA 1
ATOM 689 C CA B ARG A 1 99 ? 5.817 11.683 6.324 0.50 13.74 97 ARG A CA 1
ATOM 690 C C A ARG A 1 99 ? 5.513 12.668 7.446 0.50 13.16 97 ARG A C 1
ATOM 691 C C B ARG A 1 99 ? 5.532 12.758 7.357 0.50 13.13 97 ARG A C 1
ATOM 692 O O A ARG A 1 99 ? 4.379 12.981 7.739 0.50 12.73 97 ARG A O 1
ATOM 693 O O B ARG A 1 99 ? 4.407 13.241 7.462 0.50 12.27 97 ARG A O 1
ATOM 708 N N . THR A 1 100 ? 6.556 13.174 8.083 1.00 12.57 98 THR A N 1
ATOM 709 C CA . THR A 1 100 ? 6.343 14.132 9.139 1.00 13.51 98 THR A CA 1
ATOM 710 C C . THR A 1 100 ? 5.971 15.495 8.593 1.00 12.55 98 THR A C 1
ATOM 711 O O . THR A 1 100 ? 5.209 16.231 9.259 1.00 12.91 98 THR A O 1
ATOM 715 N N . SER A 1 101 ? 6.454 15.855 7.399 1.00 11.14 99 SER A N 1
ATOM 716 C CA . SER A 1 101 ? 6.074 17.181 6.855 1.00 11.40 99 SER A CA 1
ATOM 717 C C . SER A 1 101 ? 4.544 17.301 6.694 1.00 11.08 99 SER A C 1
ATOM 718 O O . SER A 1 101 ? 3.918 18.336 7.041 1.00 10.00 99 SER A O 1
ATOM 721 N N . LEU A 1 102 ? 3.956 16.195 6.254 1.00 11.45 100 LEU A N 1
ATOM 722 C CA . LEU A 1 102 ? 2.496 16.091 6.015 1.00 13.25 100 LEU A CA 1
ATOM 723 C C . LEU A 1 102 ? 1.698 16.276 7.313 1.00 13.88 100 LEU A C 1
ATOM 724 O O . LEU A 1 102 ? 0.572 16.869 7.299 1.00 13.27 100 LEU A O 1
ATOM 729 N N . GLN A 1 103 ? 2.251 15.755 8.405 1.00 14.14 101 GLN A N 1
ATOM 730 C CA . GLN A 1 103 ? 1.615 15.970 9.720 1.00 13.90 101 GLN A CA 1
ATOM 731 C C . GLN A 1 103 ? 1.704 17.410 10.176 1.00 13.63 101 GLN A C 1
ATOM 732 O O . GLN A 1 103 ? 0.717 17.967 10.625 1.00 13.06 101 GLN A O 1
ATOM 738 N N . TYR A 1 104 ? 2.848 18.044 9.985 1.00 12.66 102 TYR A N 1
ATOM 739 C CA . TYR A 1 104 ? 2.977 19.468 10.271 1.00 14.68 102 TYR A CA 1
ATOM 740 C C . TYR A 1 104 ? 2.046 20.376 9.460 1.00 14.12 102 TYR A C 1
ATOM 741 O O . TYR A 1 104 ? 1.510 21.371 10.007 1.00 14.74 102 TYR A O 1
ATOM 750 N N . PHE A 1 105 ? 1.867 20.051 8.180 1.00 14.18 103 PHE A N 1
ATOM 751 C CA . PHE A 1 105 ? 0.935 20.792 7.315 1.00 14.13 103 PHE A CA 1
ATOM 752 C C . PHE A 1 105 ? -0.522 20.630 7.660 1.00 14.31 103 PHE A C 1
ATOM 753 O O . PHE A 1 105 ? -1.331 21.418 7.209 1.00 14.36 103 PHE A O 1
ATOM 761 N N . ARG A 1 106 ? -0.884 19.625 8.441 1.00 14.27 104 ARG A N 1
ATOM 762 C CA . ARG A 1 106 ? -2.267 19.521 8.883 1.00 15.44 104 ARG A CA 1
ATOM 763 C C . ARG A 1 106 ? -2.741 20.765 9.664 1.00 16.54 104 ARG A C 1
ATOM 764 O O . ARG A 1 106 ? -2.130 21.160 10.676 1.00 16.54 104 ARG A O 1
ATOM 772 N N . GLY A 1 107 ? -3.799 21.404 9.180 1.00 17.07 105 GLY A N 1
ATOM 773 C CA . GLY A 1 107 ? -4.309 22.597 9.860 1.00 18.00 105 GLY A CA 1
ATOM 774 C C . GLY A 1 107 ? -3.774 23.893 9.252 1.00 18.43 105 GLY A C 1
ATOM 775 O O . GLY A 1 107 ? -4.244 24.983 9.610 1.00 20.85 105 GLY A O 1
ATOM 776 N N . VAL A 1 108 ? -2.773 23.804 8.368 1.00 16.13 106 VAL A N 1
ATOM 777 C CA . VAL A 1 108 ? -2.201 24.992 7.736 1.00 14.75 106 VAL A CA 1
ATOM 778 C C . VAL A 1 108 ? -3.087 25.336 6.508 1.00 14.68 106 VAL A C 1
ATOM 779 O O . VAL A 1 108 ? -3.398 24.466 5.691 1.00 14.33 106 VAL A O 1
ATOM 783 N N . PRO A 1 109 ? -3.489 26.605 6.347 1.00 14.60 107 PRO A N 1
ATOM 784 C CA . PRO A 1 109 ? -4.300 26.932 5.161 1.00 14.66 107 PRO A CA 1
ATOM 785 C C . PRO A 1 109 ? -3.547 26.571 3.877 1.00 14.92 107 PRO A C 1
ATOM 786 O O . PRO A 1 109 ? -2.338 26.683 3.822 1.00 16.07 107 PRO A O 1
ATOM 790 N N . ASN A 1 110 ? -4.270 26.176 2.838 1.00 14.88 108 ASN A N 1
ATOM 791 C CA . ASN A 1 110 ? -3.679 25.675 1.591 1.00 16.57 108 ASN A CA 1
ATOM 792 C C . ASN A 1 110 ? -3.145 26.732 0.666 1.00 16.12 108 ASN A C 1
ATOM 793 O O . ASN A 1 110 ? -2.635 26.432 -0.407 1.00 16.61 108 ASN A O 1
ATOM 798 N N . ASP A 1 111 ? -3.262 27.981 1.100 1.00 18.19 109 ASP A N 1
ATOM 799 C CA . ASP A 1 111 ? -2.749 29.163 0.351 1.00 19.70 109 ASP A CA 1
ATOM 800 C C . ASP A 1 111 ? -1.754 29.999 1.169 1.00 19.53 109 ASP A C 1
ATOM 801 O O . ASP A 1 111 ? -1.456 31.148 0.832 1.00 19.74 109 ASP A O 1
ATOM 806 N N . TYR A 1 112 ? -1.240 29.407 2.234 1.00 18.67 110 TYR A N 1
ATOM 807 C CA . TYR A 1 112 ? -0.542 30.152 3.252 1.00 18.82 110 TYR A CA 1
ATOM 808 C C . TYR A 1 112 ? 0.671 30.906 2.702 1.00 18.58 110 TYR A C 1
ATOM 809 O O . TYR A 1 112 ? 1.574 30.307 2.100 1.00 16.88 110 TYR A O 1
ATOM 818 N N . TYR A 1 113 ? 0.664 32.225 2.917 1.00 18.05 111 TYR A N 1
ATOM 819 C CA . TYR A 1 113 ? 1.765 33.123 2.546 1.00 17.63 111 TYR A CA 1
ATOM 820 C C . TYR A 1 113 ? 2.042 33.121 1.051 1.00 17.42 111 TYR A C 1
ATOM 821 O O . TYR A 1 113 ? 3.151 33.392 0.604 1.00 16.55 111 TYR A O 1
ATOM 830 N N . GLY A 1 114 ? 1.012 32.805 0.279 1.00 16.57 112 GLY A N 1
ATOM 831 C CA . GLY A 1 114 ? 1.160 32.814 -1.140 1.00 16.53 112 GLY A CA 1
ATOM 832 C C . GLY A 1 114 ? 1.538 31.481 -1.744 1.00 14.92 112 GLY A C 1
ATOM 833 O O . GLY A 1 114 ? 1.505 31.364 -2.981 1.00 16.20 112 GLY A O 1
ATOM 834 N N . VAL A 1 115 ? 1.8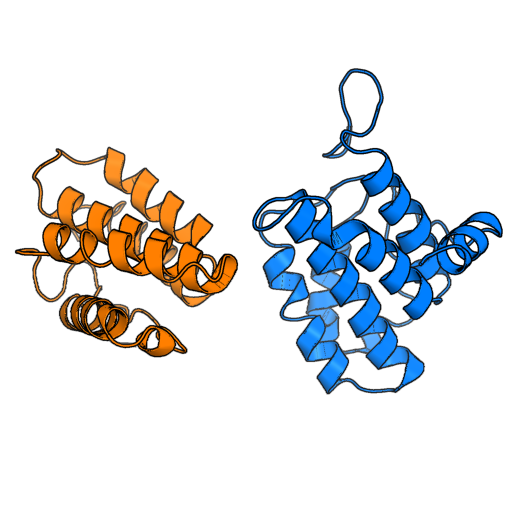56 30.488 -0.897 1.00 13.93 113 VAL A N 1
ATOM 835 C CA . VAL A 1 115 ? 2.221 29.132 -1.379 1.00 13.35 113 VAL A CA 1
ATOM 836 C C . VAL A 1 115 ? 0.984 28.328 -1.794 1.00 14.31 113 VAL A C 1
ATOM 837 O O . VAL A 1 115 ? -0.021 28.294 -1.078 1.00 16.38 113 VAL A O 1
ATOM 841 N N . ASP A 1 116 ? 1.039 27.623 -2.919 1.00 14.00 114 ASP A N 1
ATOM 842 C CA . ASP A 1 116 ? -0.008 26.646 -3.184 1.00 14.52 114 ASP A CA 1
ATOM 843 C C . ASP A 1 116 ? 0.324 25.368 -2.414 1.00 13.09 114 ASP A C 1
ATOM 844 O O . ASP A 1 116 ? 0.907 24.412 -2.955 1.00 13.47 114 ASP A O 1
ATOM 849 N N . LEU A 1 117 ? -0.067 25.370 -1.149 1.00 12.65 115 LEU A N 1
ATOM 850 C CA . LEU A 1 117 ? 0.279 24.320 -0.221 1.00 12.38 115 LEU A CA 1
ATOM 851 C C . LEU A 1 117 ? -0.493 23.053 -0.498 1.00 12.40 115 LEU A C 1
ATOM 852 O O . LEU A 1 117 ? -0.032 21.975 -0.144 1.00 12.62 115 LEU A O 1
ATOM 857 N N . LEU A 1 118 ? -1.659 23.176 -1.109 1.00 11.55 116 LEU A N 1
ATOM 858 C CA . LEU A 1 118 ? -2.395 22.007 -1.499 1.00 13.84 116 LEU A CA 1
ATOM 859 C C . LEU A 1 118 ? -1.596 21.172 -2.481 1.00 13.32 116 LEU A C 1
ATOM 860 O O . LEU A 1 118 ? -1.505 19.948 -2.343 1.00 14.12 116 LEU A O 1
ATOM 865 N N . ASP A 1 119 ? -1.014 21.831 -3.469 1.00 12.82 117 ASP A N 1
ATOM 866 C CA . ASP A 1 119 ? -0.149 21.158 -4.444 1.00 12.86 117 ASP A CA 1
ATOM 867 C C . ASP A 1 119 ? 1.110 20.573 -3.806 1.00 11.49 117 ASP A C 1
ATOM 868 O O . ASP A 1 119 ? 1.542 19.488 -4.159 1.00 12.25 117 ASP A O 1
ATOM 873 N N . VAL A 1 120 ? 1.750 21.323 -2.911 1.00 11.34 118 VAL A N 1
ATOM 874 C CA . VAL A 1 120 ? 2.823 20.785 -2.061 1.00 9.93 118 VAL A CA 1
ATOM 875 C C . VAL A 1 120 ? 2.381 19.498 -1.365 1.00 10.43 118 VAL A C 1
ATOM 876 O O . VAL A 1 120 ? 3.053 18.476 -1.463 1.00 10.98 118 VAL A O 1
ATOM 880 N N . ARG A 1 121 ? 1.220 19.515 -0.704 1.00 12.21 119 ARG A N 1
ATOM 881 C CA . ARG A 1 121 ? 0.835 18.341 0.060 1.00 12.29 119 ARG A CA 1
ATOM 882 C C . ARG A 1 121 ? 0.545 17.170 -0.855 1.00 12.45 119 ARG A C 1
ATOM 883 O O . ARG A 1 121 ? 0.889 16.018 -0.534 1.00 13.11 119 ARG A O 1
ATOM 891 N N . THR A 1 122 ? -0.028 17.437 -2.018 1.00 13.12 120 THR A N 1
ATOM 892 C CA . THR A 1 122 ? -0.436 16.288 -2.831 1.00 14.70 120 THR A CA 1
ATOM 893 C C . THR A 1 122 ? 0.782 15.707 -3.549 1.00 13.95 120 THR A C 1
ATOM 894 O O . THR A 1 122 ? 0.917 14.495 -3.678 1.00 13.02 120 THR A O 1
ATOM 898 N N . THR A 1 123 ? 1.723 16.574 -3.939 1.00 13.96 121 THR A N 1
ATOM 899 C CA . THR A 1 123 ? 2.976 16.123 -4.618 1.00 14.09 121 THR A CA 1
ATOM 900 C C . THR A 1 123 ? 3.890 15.344 -3.655 1.00 14.18 121 THR A C 1
ATOM 901 O O . THR A 1 123 ? 4.448 14.272 -3.976 1.00 14.68 121 THR A O 1
ATOM 905 N N . VAL A 1 124 ? 3.987 15.882 -2.443 1.00 13.98 122 VAL A N 1
ATOM 906 C CA . VAL A 1 124 ? 4.759 15.240 -1.395 1.00 14.07 122 VAL A CA 1
ATOM 907 C C . VAL A 1 124 ? 4.121 13.895 -1.026 1.00 13.55 122 VAL A C 1
ATOM 908 O O . VAL A 1 124 ? 4.822 12.918 -0.752 1.00 14.12 122 VAL A O 1
ATOM 912 N N . THR A 1 125 ? 2.795 13.860 -1.003 1.00 13.77 123 THR A N 1
ATOM 913 C CA . THR A 1 125 ? 2.073 12.577 -0.824 1.00 13.64 123 THR A CA 1
ATOM 914 C C . THR A 1 125 ? 2.350 11.588 -1.964 1.00 14.62 123 THR A C 1
ATOM 915 O O . THR A 1 125 ? 2.651 10.418 -1.728 1.00 15.67 123 THR A O 1
ATOM 919 N N . ASN A 1 126 ? 2.288 12.078 -3.196 1.00 16.29 124 ASN A N 1
ATOM 920 C CA . ASN A 1 126 ? 2.664 11.288 -4.352 1.00 17.34 124 ASN A CA 1
ATOM 921 C C . ASN A 1 126 ? 4.058 10.698 -4.280 1.00 17.10 124 ASN A C 1
ATOM 922 O O . ASN A 1 126 ? 4.270 9.492 -4.603 1.00 15.73 124 ASN A O 1
ATOM 927 N N . ALA A 1 127 ? 4.995 11.535 -3.838 1.00 15.64 125 ALA A N 1
ATOM 928 C CA . ALA A 1 127 ? 6.399 11.146 -3.776 1.00 16.64 125 ALA A CA 1
ATOM 929 C C . ALA A 1 127 ? 6.625 9.991 -2.800 1.00 17.06 125 ALA A C 1
ATOM 930 O O . ALA A 1 127 ? 7.618 9.276 -2.927 1.00 17.85 125 ALA A O 1
ATOM 932 N N . LEU A 1 128 ? 5.731 9.816 -1.823 1.00 18.12 126 LEU A N 1
ATOM 933 C CA . LEU A 1 128 ? 5.835 8.684 -0.912 1.00 19.98 126 LEU A CA 1
ATOM 934 C C . LEU A 1 128 ? 5.697 7.369 -1.670 1.00 20.97 126 LEU A C 1
ATOM 935 O O . LEU A 1 128 ? 6.231 6.341 -1.234 1.00 22.00 126 LEU A O 1
ATOM 940 N N . SER A 1 129 ? 4.951 7.406 -2.773 1.00 22.02 127 SER A N 1
ATOM 941 C CA . SER A 1 129 ? 4.733 6.222 -3.617 1.00 24.00 127 SER A CA 1
ATOM 942 C C . SER A 1 129 ? 5.753 6.139 -4.721 1.00 24.02 127 SER A C 1
ATOM 943 O O . SER A 1 129 ? 6.113 5.039 -5.166 1.00 24.96 127 SER A O 1
ATOM 946 N N . ASP A 1 130 ? 6.164 7.315 -5.206 1.00 22.81 128 ASP A N 1
ATOM 947 C CA . ASP A 1 130 ? 6.966 7.406 -6.385 1.00 21.27 128 ASP A CA 1
ATOM 948 C C . ASP A 1 130 ? 7.815 8.671 -6.300 1.00 19.42 128 ASP A C 1
ATOM 949 O O . ASP A 1 130 ? 7.324 9.727 -6.606 1.00 17.99 128 ASP A O 1
ATOM 954 N N . PRO A 1 131 ? 9.079 8.553 -5.883 1.00 18.62 129 PRO A N 1
ATOM 955 C CA . PRO A 1 131 ? 9.960 9.742 -5.736 1.00 18.98 129 PRO A CA 1
ATOM 956 C C . PRO A 1 131 ? 10.102 10.598 -7.006 1.00 18.58 129 PRO A C 1
ATOM 957 O O . PRO A 1 131 ? 10.413 11.788 -6.939 1.00 18.52 129 PRO A O 1
ATOM 961 N N . SER A 1 132 ? 9.902 9.993 -8.165 1.00 18.96 130 SER A N 1
ATOM 962 C CA . SER A 1 132 ? 9.916 10.739 -9.401 1.00 17.63 130 SER A CA 1
ATOM 963 C C . SER A 1 132 ? 8.799 11.800 -9.507 1.00 17.49 130 SER A C 1
ATOM 964 O O . SER A 1 132 ? 8.865 12.666 -10.314 1.00 15.56 130 SER A O 1
ATOM 967 N N . ALA A 1 133 ? 7.765 11.740 -8.676 1.00 17.77 131 ALA A N 1
ATOM 968 C CA . ALA A 1 133 ? 6.801 12.857 -8.517 1.00 17.63 131 ALA A CA 1
ATOM 969 C C . ALA A 1 133 ? 7.508 14.238 -8.344 1.00 16.74 131 ALA A C 1
ATOM 970 O O . ALA A 1 133 ? 7.000 15.312 -8.757 1.00 16.69 131 ALA A O 1
ATOM 972 N N . LEU A 1 134 ? 8.697 14.199 -7.756 1.00 15.59 132 LEU A N 1
ATOM 973 C CA . LEU A 1 134 ? 9.488 15.400 -7.525 1.00 15.91 132 LEU A CA 1
ATOM 974 C C . LEU A 1 134 ? 10.203 15.947 -8.739 1.00 15.28 132 LEU A C 1
ATOM 975 O O . LEU A 1 134 ? 10.578 17.107 -8.730 1.00 16.28 132 LEU A O 1
ATOM 980 N N . HIS A 1 135 ? 10.414 15.125 -9.759 1.00 15.31 133 HIS A N 1
ATOM 981 C CA . HIS A 1 135 ? 11.325 15.508 -10.865 1.00 14.67 133 HIS A CA 1
ATOM 982 C C . HIS A 1 135 ? 10.807 16.642 -11.701 1.00 14.46 133 HIS A C 1
ATOM 983 O O . HIS A 1 135 ? 9.777 16.511 -12.316 1.00 16.29 133 HIS A O 1
ATOM 990 N N . GLY A 1 136 ? 11.519 17.755 -11.713 1.00 15.00 134 GLY A N 1
ATOM 991 C CA . GLY A 1 136 ? 11.067 18.973 -12.375 1.00 16.24 134 GLY A CA 1
ATOM 992 C C . GLY A 1 136 ? 9.891 19.705 -11.734 1.00 16.64 134 GLY A C 1
ATOM 993 O O . GLY A 1 136 ? 9.379 20.684 -12.301 1.00 16.74 134 GLY A O 1
ATOM 994 N N . TRP A 1 137 ? 9.453 19.232 -10.565 1.00 16.70 135 TRP A N 1
ATOM 995 C CA . TRP A 1 137 ? 8.343 19.863 -9.830 1.00 16.61 135 TRP A CA 1
ATOM 996 C C . TRP A 1 137 ? 8.818 21.140 -9.194 1.00 15.92 135 TRP A C 1
ATOM 997 O O . TRP A 1 137 ? 9.853 21.171 -8.526 1.00 17.37 135 TRP A O 1
ATOM 1008 N N . GLN A 1 138 ? 8.039 22.190 -9.388 1.00 15.12 136 GLN A N 1
ATOM 1009 C CA . GLN A 1 138 ? 8.325 23.462 -8.782 1.00 14.36 136 GLN A CA 1
ATOM 1010 C C . GLN A 1 138 ? 7.144 23.865 -7.937 1.00 14.86 136 GLN A C 1
ATOM 1011 O O . GLN A 1 138 ? 6.011 23.597 -8.300 1.00 14.48 136 GLN A O 1
ATOM 1017 N N . ILE A 1 139 ? 7.444 24.484 -6.805 1.00 14.08 137 ILE A N 1
ATOM 1018 C CA . ILE A 1 139 ? 6.441 25.003 -5.878 1.00 15.33 137 ILE A CA 1
ATOM 1019 C C . ILE A 1 139 ? 5.786 26.301 -6.433 1.00 16.36 137 ILE A C 1
ATOM 1020 O O . ILE A 1 139 ? 6.500 27.255 -6.853 1.00 16.93 137 ILE A O 1
ATOM 1025 N N . ARG A 1 140 ? 4.443 26.333 -6.413 1.00 17.21 138 ARG A N 1
ATOM 1026 C CA . ARG A 1 140 ? 3.671 27.506 -6.841 1.00 18.14 138 ARG A CA 1
ATOM 1027 C C . ARG A 1 140 ? 3.607 28.576 -5.743 1.00 17.15 138 ARG A C 1
ATOM 1028 O O . ARG A 1 140 ? 3.280 28.276 -4.610 1.00 16.43 138 ARG A O 1
ATOM 1036 N N . LEU A 1 141 ? 3.982 29.799 -6.085 1.00 17.50 139 LEU A N 1
ATOM 1037 C CA . LEU A 1 141 ? 3.975 30.919 -5.146 1.00 17.92 139 LEU A CA 1
ATOM 1038 C C . LEU A 1 141 ? 3.424 32.116 -5.878 1.00 19.20 139 LEU A C 1
ATOM 1039 O O . LEU A 1 141 ? 3.859 32.429 -6.976 1.00 19.88 139 LEU A O 1
ATOM 1044 N N . ASP A 1 142 ? 2.435 32.743 -5.257 1.00 20.44 140 ASP A N 1
ATOM 1045 C CA . ASP A 1 142 ? 1.714 33.860 -5.835 1.00 22.40 140 ASP A CA 1
ATOM 1046 C C . ASP A 1 142 ? 1.191 33.510 -7.234 1.00 23.23 140 ASP A C 1
ATOM 1047 O O . ASP A 1 142 ? 1.195 34.368 -8.116 1.00 23.51 140 ASP A O 1
ATOM 1052 N N . GLY A 1 143 ? 0.771 32.250 -7.422 1.00 23.68 141 GLY A N 1
ATOM 1053 C CA . GLY A 1 143 ? 0.203 31.764 -8.670 1.00 23.62 141 GLY A CA 1
ATOM 1054 C C . GLY A 1 143 ? 1.232 31.447 -9.716 1.00 24.44 141 GLY A C 1
ATOM 1055 O O . GLY A 1 143 ? 0.888 31.052 -10.804 1.00 24.30 141 GLY A O 1
ATOM 1056 N N . GLU A 1 144 ? 2.515 31.626 -9.436 1.00 25.45 142 GLU A N 1
ATOM 1057 C CA . GLU A 1 144 ? 3.485 31.137 -10.415 1.00 26.27 142 GLU A CA 1
ATOM 1058 C C . GLU A 1 144 ? 4.654 30.399 -9.850 1.00 25.31 142 GLU A C 1
ATOM 1059 O O . GLU A 1 144 ? 4.619 29.950 -8.726 1.00 25.06 142 GLU A O 1
ATOM 1065 N N . TYR A 1 145 ? 5.694 30.289 -10.680 1.00 25.44 143 TYR A N 1
ATOM 1066 C CA . TYR A 1 145 ? 6.856 29.463 -10.378 1.00 24.14 143 TYR A CA 1
ATOM 1067 C C . TYR A 1 145 ? 8.105 30.265 -10.352 1.00 22.88 143 TYR A C 1
ATOM 1068 O O . TYR A 1 145 ? 8.984 30.033 -11.177 1.00 23.05 143 TYR A O 1
ATOM 1077 N N . PRO A 1 146 ? 8.257 31.124 -9.341 1.00 21.27 144 PRO A N 1
ATOM 1078 C CA . PRO A 1 146 ? 9.441 32.000 -9.379 1.00 21.11 144 PRO A CA 1
ATOM 1079 C C . PRO A 1 146 ? 10.716 31.200 -9.133 1.00 21.74 144 PRO A C 1
ATOM 1080 O O . PRO A 1 146 ? 10.670 30.127 -8.521 1.00 20.66 144 PRO A O 1
ATOM 1084 N N . THR A 1 147 ? 11.847 31.712 -9.598 1.00 21.38 145 THR A N 1
ATOM 1085 C CA . THR A 1 147 ? 13.091 30.980 -9.502 1.00 22.54 145 THR A CA 1
ATOM 1086 C C . THR A 1 147 ? 14.166 31.831 -8.863 1.00 23.10 145 THR A C 1
ATOM 1087 O O . THR A 1 147 ? 13.947 33.012 -8.559 1.00 22.78 145 THR A O 1
ATOM 1091 N N . CYS A 1 148 ? 15.325 31.216 -8.663 1.00 24.79 146 CYS A N 1
ATOM 1092 C CA . CYS A 1 148 ? 16.411 31.829 -7.941 1.00 24.97 146 CYS A CA 1
ATOM 1093 C C . CYS A 1 148 ? 16.926 33.138 -8.564 1.00 24.22 146 CYS A C 1
ATOM 1094 O O . CYS A 1 148 ? 17.114 33.214 -9.748 1.00 23.75 146 CYS A O 1
ATOM 1097 N N . ARG A 1 149 ? 17.135 34.173 -7.752 1.00 24.30 147 ARG A N 1
ATOM 1098 C CA . ARG A 1 149 ? 17.716 35.437 -8.240 1.00 23.24 147 ARG A CA 1
ATOM 1099 C C . ARG A 1 149 ? 19.011 35.625 -7.451 1.00 24.08 147 ARG A C 1
ATOM 1100 O O . ARG A 1 149 ? 19.181 35.030 -6.375 1.00 23.93 147 ARG A O 1
ATOM 1108 N N . PRO A 1 150 ? 19.939 36.459 -7.959 1.00 25.09 148 PRO A N 1
ATOM 1109 C CA . PRO A 1 150 ? 21.173 36.557 -7.152 1.00 24.92 148 PRO A CA 1
ATOM 1110 C C . PRO A 1 150 ? 20.907 36.925 -5.669 1.00 24.80 148 PRO A C 1
ATOM 1111 O O . PRO A 1 150 ? 21.641 36.474 -4.785 1.00 25.00 148 PRO A O 1
ATOM 1115 N N . GLU A 1 151 ? 19.852 37.688 -5.388 1.00 23.99 149 GLU A N 1
ATOM 1116 C CA . GLU A 1 151 ? 19.568 38.074 -4.004 1.00 25.54 149 GLU A CA 1
ATOM 1117 C C . GLU A 1 151 ? 19.093 36.915 -3.097 1.00 24.56 149 GLU A C 1
ATOM 1118 O O . GLU A 1 151 ? 19.282 36.947 -1.865 1.00 24.67 149 GLU A O 1
ATOM 1124 N N . ASP A 1 152 ? 18.483 35.900 -3.712 1.00 23.54 150 ASP A N 1
ATOM 1125 C CA . ASP A 1 152 ? 18.020 34.714 -2.976 1.00 22.57 150 ASP A CA 1
ATOM 1126 C C . ASP A 1 152 ? 19.206 33.912 -2.507 1.00 22.50 150 ASP A C 1
ATOM 1127 O O . ASP A 1 152 ? 19.265 33.544 -1.329 1.00 22.57 150 ASP A O 1
ATOM 1132 N N . ILE A 1 153 ? 20.152 33.634 -3.402 1.00 22.84 151 ILE A N 1
ATOM 1133 C CA . ILE A 1 153 ? 21.333 32.900 -3.006 1.00 23.95 151 ILE A CA 1
ATOM 1134 C C . ILE A 1 153 ? 22.178 33.741 -2.070 1.00 23.86 151 ILE A C 1
ATOM 1135 O O . ILE A 1 153 ? 22.724 33.225 -1.090 1.00 24.95 151 ILE A O 1
ATOM 1140 N N . GLU A 1 154 ? 22.257 35.040 -2.329 1.00 23.44 152 GLU A N 1
ATOM 1141 C CA . GLU A 1 154 ? 22.944 35.939 -1.399 1.00 23.69 152 GLU A CA 1
ATOM 1142 C C . GLU A 1 154 ? 22.359 35.859 0.026 1.00 22.76 152 GLU A C 1
ATOM 1143 O O . GLU A 1 154 ? 23.082 35.671 1.011 1.00 21.61 152 GLU A O 1
ATOM 1149 N N . PHE A 1 155 ? 21.039 35.930 0.135 1.00 22.60 153 PHE A N 1
ATOM 1150 C CA . PHE A 1 155 ? 20.422 35.759 1.436 1.00 22.04 153 PHE A CA 1
ATOM 1151 C C . PHE A 1 155 ? 20.757 34.400 2.116 1.00 23.02 153 PHE A C 1
ATOM 1152 O O . PHE A 1 155 ? 21.151 34.372 3.279 1.00 22.38 153 PHE A O 1
ATOM 1160 N N . ALA A 1 156 ? 20.604 33.280 1.404 1.00 23.50 154 ALA A N 1
ATOM 1161 C CA . ALA A 1 156 ? 20.903 31.968 1.985 1.00 24.41 154 ALA A CA 1
ATOM 1162 C C . ALA A 1 156 ? 22.351 31.894 2.457 1.00 26.10 154 ALA A C 1
ATOM 1163 O O . ALA A 1 156 ? 22.636 31.364 3.541 1.00 25.20 154 ALA A O 1
ATOM 1165 N N . GLU A 1 157 ? 23.262 32.418 1.642 1.00 28.89 155 GLU A N 1
ATOM 1166 C CA . GLU A 1 157 ? 24.682 32.493 2.031 1.00 31.99 155 GLU A CA 1
ATOM 1167 C C . GLU A 1 157 ? 25.013 33.416 3.207 1.00 33.28 155 GLU A C 1
ATOM 1168 O O . GLU A 1 157 ? 25.905 33.108 3.987 1.00 34.20 155 GLU A O 1
ATOM 1174 N N . SER A 1 158 ? 24.256 34.498 3.374 1.00 34.94 156 SER A N 1
ATOM 1175 C CA . SER A 1 158 ? 24.377 35.349 4.529 1.00 36.39 156 SER A CA 1
ATOM 1176 C C . SER A 1 158 ? 23.887 34.677 5.816 1.00 37.76 156 SER A C 1
ATOM 1177 O O . SER A 1 158 ? 24.088 35.230 6.873 1.00 37.90 156 SER A O 1
ATOM 1180 N N . LEU A 1 159 ? 23.235 33.514 5.764 1.00 39.34 157 LEU A N 1
ATOM 1181 C CA . LEU A 1 159 ? 22.687 32.942 7.010 1.00 40.72 157 LEU A CA 1
ATOM 1182 C C . LEU A 1 159 ? 23.766 32.458 7.970 1.00 42.85 157 LEU A C 1
ATOM 1183 O O . LEU A 1 159 ? 24.834 32.004 7.542 1.00 43.17 157 LEU A O 1
ATOM 1188 N N . GLU A 1 160 ? 23.458 32.604 9.261 1.00 45.29 158 GLU A N 1
ATOM 1189 C CA . GLU A 1 160 ? 24.230 32.107 10.424 1.00 47.82 158 GLU A CA 1
ATOM 1190 C C . GLU A 1 160 ? 25.521 31.335 10.182 1.00 48.31 158 GLU A C 1
ATOM 1191 O O . GLU A 1 160 ? 25.684 30.234 10.720 1.00 49.36 158 GLU A O 1
ATOM 1197 N N A TRP B 1 27 ? -26.954 4.093 19.045 0.50 47.37 25 TRP B N 1
ATOM 1198 N N B TRP B 1 27 ? -27.014 4.171 18.869 0.50 48.20 25 TRP B N 1
ATOM 1199 C CA A TRP B 1 27 ? -26.169 4.020 20.315 0.50 47.36 25 TRP B CA 1
ATOM 1200 C CA B TRP B 1 27 ? -25.960 4.657 19.813 0.50 48.18 25 TRP B CA 1
ATOM 1201 C C A TRP B 1 27 ? -26.811 4.840 21.451 0.50 47.51 25 TRP B C 1
ATOM 1202 C C B TRP B 1 27 ? -26.450 5.755 20.761 0.50 48.15 25 TRP B C 1
ATOM 1203 O O A TRP B 1 27 ? -26.465 4.663 22.629 0.50 47.81 25 TRP B O 1
ATOM 1204 O O B TRP B 1 27 ? -25.661 6.593 21.210 0.50 48.82 25 TRP B O 1
ATOM 1225 N N . GLU B 1 28 ? -27.743 5.722 21.077 1.00 47.50 26 GLU B N 1
ATOM 1226 C CA . GLU B 1 28 ? -28.418 6.698 21.971 1.00 46.76 26 GLU B CA 1
ATOM 1227 C C . GLU B 1 28 ? -28.162 8.140 21.581 1.00 45.99 26 GLU B C 1
ATOM 1228 O O . GLU B 1 28 ? -29.107 8.907 21.381 1.00 46.50 26 GLU B O 1
ATOM 1234 N N . HIS B 1 29 ? -26.894 8.516 21.508 1.00 44.27 27 HIS B N 1
ATOM 1235 C CA . HIS B 1 29 ? -26.522 9.774 20.922 1.00 43.33 27 HIS B CA 1
ATOM 1236 C C . HIS B 1 29 ? -25.543 9.435 19.828 1.00 42.08 27 HIS B C 1
ATOM 1237 O O . HIS B 1 29 ? -24.407 9.017 20.090 1.00 41.44 27 HIS B O 1
ATOM 1244 N N . GLU B 1 30 ? -26.035 9.569 18.599 1.00 40.40 28 GLU B N 1
ATOM 1245 C CA . GLU B 1 30 ? -25.264 9.278 17.427 1.00 38.94 28 GLU B CA 1
ATOM 1246 C C . GLU B 1 30 ? -24.183 10.339 17.224 1.00 36.31 28 GLU B C 1
ATOM 1247 O O . GLU B 1 30 ? -23.108 10.003 16.722 1.00 35.69 28 GLU B O 1
ATOM 1253 N N . THR B 1 31 ? -24.440 11.585 17.645 1.00 33.20 29 THR B N 1
ATOM 1254 C CA . THR B 1 31 ? -23.401 12.632 17.632 1.00 31.07 29 THR B CA 1
ATOM 1255 C C . THR B 1 31 ? -22.268 12.293 18.618 1.00 30.06 29 THR B C 1
ATOM 1256 O O . THR B 1 31 ? -21.112 12.640 18.401 1.00 29.85 29 THR B O 1
ATOM 1260 N N . LEU B 1 32 ? -22.611 11.623 19.710 1.00 28.74 30 LEU B N 1
ATOM 1261 C CA . LEU B 1 32 ? -21.605 11.174 20.638 1.00 27.40 30 LEU B CA 1
ATOM 1262 C C . LEU B 1 32 ? -20.748 10.084 19.975 1.00 26.38 30 LEU B C 1
ATOM 1263 O O . LEU B 1 32 ? -19.515 10.226 19.944 1.00 26.51 30 LEU B O 1
ATOM 1268 N N . ARG B 1 33 ? -21.370 9.046 19.409 1.00 24.58 31 ARG B N 1
ATOM 1269 C CA . ARG B 1 33 ? -20.589 7.996 18.748 1.00 23.43 31 ARG B CA 1
ATOM 1270 C C . ARG B 1 33 ? -19.686 8.538 17.647 1.00 22.14 31 ARG B C 1
ATOM 1271 O O . ARG B 1 33 ? -18.529 8.134 17.546 1.00 22.23 31 ARG B O 1
ATOM 1279 N N A ARG B 1 34 ? -20.228 9.434 16.824 0.50 21.12 32 ARG B N 1
ATOM 1280 N N B ARG B 1 34 ? -20.202 9.453 16.833 0.50 21.32 32 ARG B N 1
ATOM 1281 C CA A ARG B 1 34 ? -19.469 10.006 15.730 0.50 20.15 32 ARG B CA 1
ATOM 1282 C CA B ARG B 1 34 ? -19.420 9.970 15.726 0.50 20.60 32 ARG B CA 1
ATOM 1283 C C A ARG B 1 34 ? -18.261 10.749 16.299 0.50 19.80 32 ARG B C 1
ATOM 1284 C C B ARG B 1 34 ? -18.265 10.853 16.221 0.50 20.13 32 ARG B C 1
ATOM 1285 O O A ARG B 1 34 ? -17.134 10.506 15.880 0.50 19.39 32 ARG B O 1
ATOM 1286 O O B ARG B 1 34 ? -17.175 10.829 15.662 0.50 20.14 32 ARG B O 1
ATOM 1301 N N . ALA B 1 35 ? -18.482 11.612 17.293 1.00 19.65 33 ALA B N 1
ATOM 1302 C CA . ALA B 1 35 ? -17.381 12.355 17.893 1.00 19.32 33 ALA B CA 1
ATOM 1303 C C . ALA B 1 35 ? -16.295 11.403 18.445 1.00 19.26 33 ALA B C 1
ATOM 1304 O O . ALA B 1 35 ? -15.099 11.696 18.342 1.00 20.37 33 ALA B O 1
ATOM 1306 N N . VAL B 1 36 ? -16.706 10.249 18.970 1.00 18.39 34 VAL B N 1
ATOM 1307 C CA . VAL B 1 36 ? -15.771 9.239 19.442 1.00 18.68 34 VAL B CA 1
ATOM 1308 C C . VAL B 1 36 ? -14.961 8.628 18.294 1.00 18.38 34 VAL B C 1
ATOM 1309 O O . VAL B 1 36 ? -13.741 8.474 18.400 1.00 18.30 34 VAL B O 1
ATOM 1313 N N . VAL B 1 37 ? -15.646 8.253 17.218 1.00 17.48 35 VAL B N 1
ATOM 1314 C CA . VAL B 1 37 ? -14.977 7.674 16.082 1.00 17.54 35 VAL B CA 1
ATOM 1315 C C . VAL B 1 37 ? -13.912 8.636 15.562 1.00 16.97 35 VAL B C 1
ATOM 1316 O O . VAL B 1 37 ? -12.763 8.248 15.368 1.00 17.68 35 VAL B O 1
ATOM 1320 N N . HIS B 1 38 ? -14.287 9.896 15.432 1.00 15.78 36 HIS B N 1
ATOM 1321 C CA . HIS B 1 38 ? -13.426 10.930 14.863 1.00 15.65 36 HIS B CA 1
ATOM 1322 C C . HIS B 1 38 ? -12.284 11.343 15.797 1.00 16.11 36 HIS B C 1
ATOM 1323 O O . HIS B 1 38 ? -11.130 11.521 15.366 1.00 15.28 36 HIS B O 1
ATOM 1330 N N . GLY B 1 39 ? -12.625 11.546 17.060 1.00 17.77 37 GLY B N 1
ATOM 1331 C CA . GLY B 1 39 ? -11.661 11.977 18.065 1.00 18.11 37 GLY B CA 1
ATOM 1332 C C . GLY B 1 39 ? -10.626 10.920 18.395 1.00 18.86 37 GLY B C 1
ATOM 1333 O O . GLY B 1 39 ? -9.453 11.250 18.595 1.00 19.86 37 GLY B O 1
ATOM 1334 N N . VAL B 1 40 ? -11.035 9.658 18.443 1.00 18.46 38 VAL B N 1
ATOM 1335 C CA . VAL B 1 40 ? -10.081 8.600 18.629 1.00 19.92 38 VAL B CA 1
ATOM 1336 C C . VAL B 1 40 ? -9.148 8.462 17.414 1.00 21.24 38 VAL B C 1
ATOM 1337 O O . VAL B 1 40 ? -7.919 8.321 17.570 1.00 21.69 38 VAL B O 1
ATOM 1341 N N . ARG B 1 41 ? -9.731 8.485 16.210 1.00 21.49 39 ARG B N 1
ATOM 1342 C CA . ARG B 1 41 ? -8.917 8.514 14.979 1.00 20.72 39 ARG B CA 1
ATOM 1343 C C . ARG B 1 41 ? -7.873 9.635 14.939 1.00 19.75 39 ARG B C 1
ATOM 1344 O O . ARG B 1 41 ? -6.720 9.391 14.549 1.00 20.59 39 ARG B O 1
ATOM 1352 N N . LEU B 1 42 ? -8.277 10.838 15.326 1.00 18.02 40 LEU B N 1
ATOM 1353 C CA . LEU B 1 42 ? -7.401 11.980 15.462 1.00 18.73 40 LEU B CA 1
ATOM 1354 C C . LEU B 1 42 ? -6.335 11.731 16.522 1.00 18.85 40 LEU B C 1
ATOM 1355 O O . LEU B 1 42 ? -5.165 12.035 16.289 1.00 19.14 40 LEU B O 1
ATOM 1360 N N . TYR B 1 43 ? -6.733 11.153 17.666 1.00 19.02 41 TYR B N 1
ATOM 1361 C CA . TYR B 1 43 ? -5.773 10.835 18.705 1.00 19.07 41 TYR B CA 1
ATOM 1362 C C . TYR B 1 43 ? -4.737 9.832 18.147 1.00 19.09 41 TYR B C 1
ATOM 1363 O O . TYR B 1 43 ? -3.500 10.031 18.269 1.00 19.64 41 TYR B O 1
ATOM 1372 N N . ASN B 1 44 ? -5.229 8.780 17.509 1.00 19.71 42 ASN B N 1
ATOM 1373 C CA . ASN B 1 44 ? -4.328 7.773 16.997 1.00 20.76 42 ASN B CA 1
ATOM 1374 C C . ASN B 1 44 ? -3.367 8.253 15.906 1.00 22.22 42 ASN B C 1
ATOM 1375 O O . ASN B 1 44 ? -2.282 7.703 15.791 1.00 22.81 42 ASN B O 1
ATOM 1380 N N . SER B 1 45 ? -3.724 9.300 15.152 1.00 22.94 43 SER B N 1
ATOM 1381 C CA . SER B 1 45 ? -2.838 9.879 14.126 1.00 23.63 43 SER B CA 1
ATOM 1382 C C . SER B 1 45 ? -1.918 10.888 14.718 1.00 23.87 43 SER B C 1
ATOM 1383 O O . SER B 1 45 ? -1.119 11.454 13.992 1.00 24.88 43 SER B O 1
ATOM 1386 N N . GLY B 1 46 ? -2.045 11.145 16.016 1.00 23.16 44 GLY B N 1
ATOM 1387 C CA . GLY B 1 46 ? -1.172 12.109 16.651 1.00 23.31 44 GLY B CA 1
ATOM 1388 C C . GLY B 1 46 ? -1.678 13.530 16.498 1.00 23.04 44 GLY B C 1
ATOM 1389 O O . GLY B 1 46 ? -0.947 14.494 16.765 1.00 23.62 44 GLY B O 1
ATOM 1390 N N . GLU B 1 47 ? -2.937 13.703 16.112 1.00 22.88 45 GLU B N 1
ATOM 1391 C CA . GLU B 1 47 ? -3.464 15.056 16.088 1.00 23.27 45 GLU B CA 1
ATOM 1392 C C . GLU B 1 47 ? -4.182 15.363 17.382 1.00 23.20 45 GLU B C 1
ATOM 1393 O O . GLU B 1 47 ? -5.424 15.432 17.435 1.00 22.93 45 GLU B O 1
ATOM 1399 N N . PHE B 1 48 ? -3.390 15.611 18.420 1.00 22.40 46 PHE B N 1
ATOM 1400 C CA . PHE B 1 48 ? -3.944 15.696 19.762 1.00 21.93 46 PHE B CA 1
ATOM 1401 C C . PHE B 1 48 ? -4.746 16.918 19.953 1.00 22.07 46 PHE B C 1
ATOM 1402 O O . PHE B 1 48 ? -5.735 16.845 20.645 1.00 22.18 46 PHE B O 1
ATOM 1410 N N . HIS B 1 49 ? -4.336 18.033 19.336 1.00 21.96 47 HIS B N 1
ATOM 1411 C CA . HIS B 1 49 ? -5.109 19.273 19.423 1.00 22.86 47 HIS B CA 1
ATOM 1412 C C . HIS B 1 49 ? -6.498 19.179 18.797 1.00 22.14 47 HIS B C 1
ATOM 1413 O O . HIS B 1 49 ? -7.491 19.615 19.365 1.00 21.57 47 HIS B O 1
ATOM 1420 N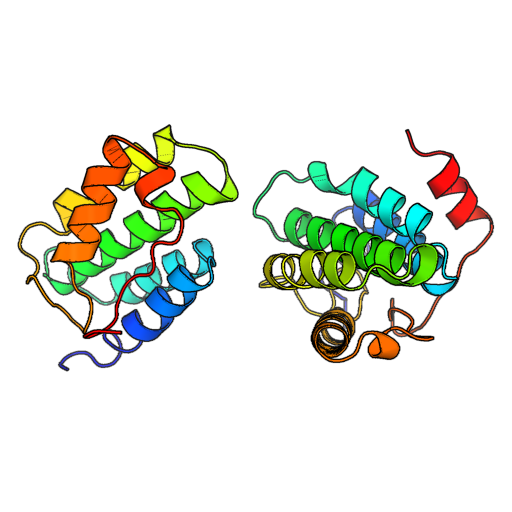 N . GLU B 1 50 ? -6.550 18.587 17.623 1.00 22.45 48 GLU B N 1
ATOM 1421 C CA . GLU B 1 50 ? -7.802 18.328 16.942 1.00 23.58 48 GLU B CA 1
ATOM 1422 C C . GLU B 1 50 ? -8.660 17.337 17.718 1.00 21.81 48 GLU B C 1
ATOM 1423 O O . GLU B 1 50 ? -9.842 17.530 17.867 1.00 21.52 48 GLU B O 1
ATOM 1429 N N . SER B 1 51 ? -8.046 16.277 18.210 1.00 21.51 49 SER B N 1
ATOM 1430 C CA . SER B 1 51 ? -8.748 15.333 19.048 1.00 21.15 49 SER B CA 1
ATOM 1431 C C . SER B 1 51 ? -9.449 16.025 20.215 1.00 21.18 49 SER B C 1
ATOM 1432 O O . SER B 1 51 ? -10.625 15.784 20.458 1.00 21.07 49 SER B O 1
ATOM 1435 N N . HIS B 1 52 ? -8.714 16.895 20.905 1.00 21.04 50 HIS B N 1
ATOM 1436 C CA . HIS B 1 52 ? -9.171 17.689 22.041 1.00 22.21 50 HIS B CA 1
ATOM 1437 C C . HIS B 1 52 ? -10.416 18.527 21.715 1.00 22.40 50 HIS B C 1
ATOM 1438 O O . HIS B 1 52 ? -11.430 18.438 22.432 1.00 22.27 50 HIS B O 1
ATOM 1445 N N . ASP B 1 53 ? -10.336 19.324 20.640 1.00 22.15 51 ASP B N 1
ATOM 1446 C CA . ASP B 1 53 ? -11.483 20.150 20.178 1.00 22.30 51 ASP B CA 1
ATOM 1447 C C . ASP B 1 53 ? -12.668 19.304 19.767 1.00 21.66 51 ASP B C 1
ATOM 1448 O O . ASP B 1 53 ? -13.808 19.643 20.076 1.00 21.74 51 ASP B O 1
ATOM 1453 N N . CYS B 1 54 ? -12.387 18.176 19.134 1.00 21.19 52 CYS B N 1
ATOM 1454 C CA . CYS B 1 54 ? -13.421 17.204 18.795 1.00 22.03 52 CYS B CA 1
ATOM 1455 C C . CYS B 1 54 ? -14.230 16.818 20.034 1.00 21.25 52 CYS B C 1
ATOM 1456 O O . CYS B 1 54 ? -15.435 17.106 20.099 1.00 22.32 52 CYS B O 1
ATOM 1459 N N . PHE B 1 55 ? -13.567 16.217 21.026 1.00 21.24 53 PHE B N 1
ATOM 1460 C CA . PHE B 1 55 ? -14.267 15.840 22.277 1.00 21.70 53 PHE B CA 1
ATOM 1461 C C . PHE B 1 55 ? -14.929 17.030 22.987 1.00 22.24 53 PHE B C 1
ATOM 1462 O O . PHE B 1 55 ? -16.072 16.933 23.434 1.00 22.61 53 PHE B O 1
ATOM 1470 N N . GLU B 1 56 ? -14.235 18.163 23.021 1.00 23.33 54 GLU B N 1
ATOM 1471 C CA . GLU B 1 56 ? -14.718 19.369 23.703 1.00 25.72 54 GLU B CA 1
ATOM 1472 C C . GLU B 1 56 ? -15.953 19.970 23.077 1.00 26.14 54 GLU B C 1
ATOM 1473 O O . GLU B 1 56 ? -16.890 20.345 23.785 1.00 25.37 54 GLU B O 1
ATOM 1479 N N . ASP B 1 57 ? -15.950 20.066 21.747 1.00 27.82 55 ASP B N 1
ATOM 1480 C CA . ASP B 1 57 ? -17.158 20.441 21.035 1.00 29.16 55 ASP B CA 1
ATOM 1481 C C . ASP B 1 57 ? -18.345 19.561 21.421 1.00 29.19 55 ASP B C 1
ATOM 1482 O O . ASP B 1 57 ? -19.420 20.074 21.700 1.00 29.04 55 ASP B O 1
ATOM 1487 N N . GLU B 1 58 ? -18.144 18.244 21.483 1.00 29.68 56 GLU B N 1
ATOM 1488 C CA . GLU B 1 58 ? -19.240 17.358 21.785 1.00 30.97 56 GLU B CA 1
ATOM 1489 C C . GLU B 1 58 ? -19.635 17.427 23.254 1.00 31.68 56 GLU B C 1
ATOM 1490 O O . GLU B 1 58 ? -20.807 17.212 23.591 1.00 32.27 56 GLU B O 1
ATOM 1496 N N . TRP B 1 59 ? -18.663 17.776 24.093 1.00 32.27 57 TRP B N 1
ATOM 1497 C CA . TRP B 1 59 ? -18.851 17.946 25.531 1.00 34.04 57 TRP B CA 1
ATOM 1498 C C . TRP B 1 59 ? -19.936 18.979 25.867 1.00 35.35 57 TRP B C 1
ATOM 1499 O O . TRP B 1 59 ? -20.794 18.724 26.713 1.00 35.45 57 TRP B O 1
ATOM 1510 N N . TYR B 1 60 ? -19.923 20.109 25.171 1.00 37.08 58 TYR B N 1
ATOM 1511 C CA . TYR B 1 60 ? -20.932 21.163 25.342 1.00 39.04 58 TYR B CA 1
ATOM 1512 C C . TYR B 1 60 ? -22.393 20.732 25.193 1.00 39.81 58 TYR B C 1
ATOM 1513 O O . TYR B 1 60 ? -23.295 21.495 25.533 1.00 39.84 58 TYR B O 1
ATOM 1522 N N . ASN B 1 61 ? -22.638 19.536 24.659 1.00 40.70 59 ASN B N 1
ATOM 1523 C CA . ASN B 1 61 ? -24.002 19.137 24.328 1.00 41.25 59 ASN B CA 1
ATOM 1524 C C . ASN B 1 61 ? -24.662 18.427 25.484 1.00 41.73 59 ASN B C 1
ATOM 1525 O O . ASN B 1 61 ? -25.810 17.990 25.353 1.00 42.27 59 ASN B O 1
ATOM 1530 N N . TYR B 1 62 ? -23.934 18.283 26.595 1.00 42.24 60 TYR B N 1
ATOM 1531 C CA . TYR B 1 62 ? -24.404 17.462 27.731 1.00 42.78 60 TYR B CA 1
ATOM 1532 C C . TYR B 1 62 ? -24.425 18.167 29.105 1.00 43.97 60 TYR B C 1
ATOM 1533 O O . TYR B 1 62 ? -23.664 19.116 29.347 1.00 44.08 60 TYR B O 1
ATOM 1542 N N . GLY B 1 63 ? -25.319 17.709 29.989 1.00 45.28 61 GLY B N 1
ATOM 1543 C CA . GLY B 1 63 ? -25.438 18.270 31.347 1.00 46.85 61 GLY B CA 1
ATOM 1544 C C . GLY B 1 63 ? -24.236 17.880 32.177 1.00 47.83 61 GLY B C 1
ATOM 1545 O O . GLY B 1 63 ? -23.780 16.735 32.093 1.00 48.29 61 GLY B O 1
ATOM 1546 N N . ARG B 1 64 ? -23.757 18.816 32.996 1.00 48.74 62 ARG B N 1
ATOM 1547 C CA . ARG B 1 64 ? -22.414 18.763 33.607 1.00 49.94 62 ARG B CA 1
ATOM 1548 C C . ARG B 1 64 ? -22.084 17.599 34.595 1.00 49.55 62 ARG B C 1
ATOM 1549 O O . ARG B 1 64 ? -20.921 17.429 34.984 1.00 50.26 62 ARG B O 1
ATOM 1557 N N . GLY B 1 65 ? -23.057 16.770 34.965 1.00 48.28 63 GLY B N 1
ATOM 1558 C CA . GLY B 1 65 ? -22.759 15.618 35.833 1.00 46.49 63 GLY B CA 1
ATOM 1559 C C . GLY B 1 65 ? -23.034 14.246 35.246 1.00 44.96 63 GLY B C 1
ATOM 1560 O O . GLY B 1 65 ? -22.744 13.238 35.873 1.00 45.44 63 GLY B O 1
ATOM 1561 N N . ASN B 1 66 ? -23.629 14.224 34.061 1.00 43.29 64 ASN B N 1
ATOM 1562 C CA . ASN B 1 66 ? -23.843 13.033 33.248 1.00 41.57 64 ASN B CA 1
ATOM 1563 C C . ASN B 1 66 ? -22.616 12.179 32.947 1.00 39.28 64 ASN B C 1
ATOM 1564 O O . ASN B 1 66 ? -21.508 12.690 32.816 1.00 37.93 64 ASN B O 1
ATOM 1569 N N . THR B 1 67 ? -22.857 10.885 32.749 1.00 37.48 65 THR B N 1
ATOM 1570 C CA . THR B 1 67 ? -21.848 9.930 32.261 1.00 36.63 65 THR B CA 1
ATOM 1571 C C . THR B 1 67 ? -21.209 10.454 30.966 1.00 35.95 65 THR B C 1
ATOM 1572 O O . THR B 1 67 ? -19.978 10.405 30.795 1.00 35.57 65 THR B O 1
ATOM 1576 N N . GLU B 1 68 ? -22.063 10.969 30.073 1.00 34.73 66 GLU B N 1
ATOM 1577 C CA . GLU B 1 68 ? -21.632 11.493 28.781 1.00 33.34 66 GLU B CA 1
ATOM 1578 C C . GLU B 1 68 ? -20.668 12.672 28.948 1.00 32.09 66 GLU B C 1
ATOM 1579 O O . GLU B 1 68 ? -19.631 12.724 28.303 1.00 31.69 66 GLU B O 1
ATOM 1585 N N . SER B 1 69 ? -21.026 13.618 29.799 1.00 30.37 67 SER B N 1
ATOM 1586 C CA . SER B 1 69 ? -20.184 14.774 30.033 1.00 29.65 67 SER B CA 1
ATOM 1587 C C . SER B 1 69 ? -18.889 14.411 30.759 1.00 28.59 67 SER B C 1
ATOM 1588 O O . SER B 1 69 ? -17.868 15.029 30.480 1.00 27.95 67 SER B O 1
ATOM 1591 N N . LYS B 1 70 ? -18.965 13.443 31.696 1.00 27.64 68 LYS B N 1
ATOM 1592 C CA . LYS B 1 70 ? -17.815 12.864 32.449 1.00 26.24 68 LYS B CA 1
ATOM 1593 C C . LYS B 1 70 ? -16.811 12.179 31.524 1.00 24.23 68 LYS B C 1
ATOM 1594 O O . LYS B 1 70 ? -15.602 12.415 31.599 1.00 23.20 68 LYS B O 1
ATOM 1600 N N . PHE B 1 71 ? -17.340 11.313 30.669 1.00 22.45 69 PHE B N 1
ATOM 1601 C CA . PHE B 1 71 ? -16.542 10.583 29.703 1.00 22.66 69 PHE B CA 1
ATOM 1602 C C . PHE B 1 71 ? -15.808 11.508 28.724 1.00 21.16 69 PHE B C 1
ATOM 1603 O O . PHE B 1 71 ? -14.611 11.352 28.475 1.00 19.94 69 PHE B O 1
ATOM 1611 N N . LEU B 1 72 ? -16.564 12.449 28.164 1.00 22.29 70 LEU B N 1
ATOM 1612 C CA . LEU B 1 72 ? -16.026 13.443 27.239 1.00 22.66 70 LEU B CA 1
ATOM 1613 C C . LEU B 1 72 ? -14.955 14.331 27.840 1.00 22.45 70 LEU B C 1
ATOM 1614 O O . LEU B 1 72 ? -13.918 14.563 27.233 1.00 22.68 70 LEU B O 1
ATOM 1619 N N . HIS B 1 73 ? -15.243 14.865 29.017 1.00 22.89 71 HIS B N 1
ATOM 1620 C CA . HIS B 1 73 ? -14.310 15.713 29.699 1.00 24.32 71 HIS B CA 1
ATOM 1621 C C . HIS B 1 73 ? -13.036 14.926 29.942 1.00 23.46 71 HIS B C 1
ATOM 1622 O O . HIS B 1 73 ? -11.957 15.455 29.744 1.00 23.99 71 HIS B O 1
ATOM 1629 N N . GLY B 1 74 ? -13.173 13.660 30.345 1.00 23.42 72 GLY B N 1
ATOM 1630 C CA . GLY B 1 74 ? -12.018 12.787 30.545 1.00 22.63 72 GLY B CA 1
ATOM 1631 C C . GLY B 1 74 ? -11.206 12.624 29.245 1.00 23.42 72 GLY B C 1
ATOM 1632 O O . GLY B 1 74 ? -9.966 12.675 29.284 1.00 23.14 72 GLY B O 1
ATOM 1633 N N . MET B 1 75 ? -11.903 12.423 28.106 1.00 21.80 73 MET B N 1
ATOM 1634 C CA . MET B 1 75 ? -11.248 12.291 26.779 1.00 21.24 73 MET B CA 1
ATOM 1635 C C . MET B 1 75 ? -10.556 13.605 26.392 1.00 20.94 73 MET B C 1
ATOM 1636 O O . MET B 1 75 ? -9.417 13.585 25.963 1.00 22.13 73 MET B O 1
ATOM 1641 N N . VAL B 1 76 ? -11.210 14.738 26.641 1.00 20.98 74 VAL B N 1
ATOM 1642 C CA . VAL B 1 76 ? -10.566 16.044 26.499 1.00 21.74 74 VAL B CA 1
ATOM 1643 C C . VAL B 1 76 ? -9.190 16.133 27.184 1.00 21.78 74 VAL B C 1
ATOM 1644 O O . VAL B 1 76 ? -8.211 16.530 26.545 1.00 20.19 74 VAL B O 1
ATOM 1648 N N . GLN B 1 77 ? -9.115 15.715 28.466 1.00 22.31 75 GLN B N 1
ATOM 1649 C CA . GLN B 1 77 ? -7.831 15.695 29.212 1.00 22.72 75 GLN B CA 1
ATOM 1650 C C . GLN B 1 77 ? -6.788 14.723 28.696 1.00 21.92 75 GLN B C 1
ATOM 1651 O O . GLN B 1 77 ? -5.586 15.051 28.742 1.00 22.05 75 GLN B O 1
ATOM 1657 N N . VAL B 1 78 ? -7.206 13.524 28.273 1.00 20.99 76 VAL B N 1
ATOM 1658 C CA . VAL B 1 78 ? -6.282 12.585 27.671 1.00 19.59 76 VAL B CA 1
ATOM 1659 C C . VAL B 1 78 ? -5.659 13.184 26.411 1.00 20.17 76 VAL B C 1
ATOM 1660 O O . VAL B 1 78 ? -4.464 13.051 26.205 1.00 20.03 76 VAL B O 1
ATOM 1664 N N . ALA B 1 79 ? -6.466 13.837 25.580 1.00 18.74 77 ALA B N 1
ATOM 1665 C CA . ALA B 1 79 ? -5.935 14.440 24.362 1.00 20.14 77 ALA B CA 1
ATOM 1666 C C . ALA B 1 79 ? -5.033 15.596 24.708 1.00 19.24 77 ALA B C 1
ATOM 1667 O O . ALA B 1 79 ? -3.954 15.710 24.131 1.00 20.69 77 ALA B O 1
ATOM 1669 N N . ALA B 1 80 ? -5.467 16.449 25.639 1.00 20.14 78 ALA B N 1
ATOM 1670 C CA . ALA B 1 80 ? -4.678 17.618 26.049 1.00 19.70 78 ALA B CA 1
ATOM 1671 C C . ALA B 1 80 ? -3.381 17.167 26.720 1.00 20.27 78 ALA B C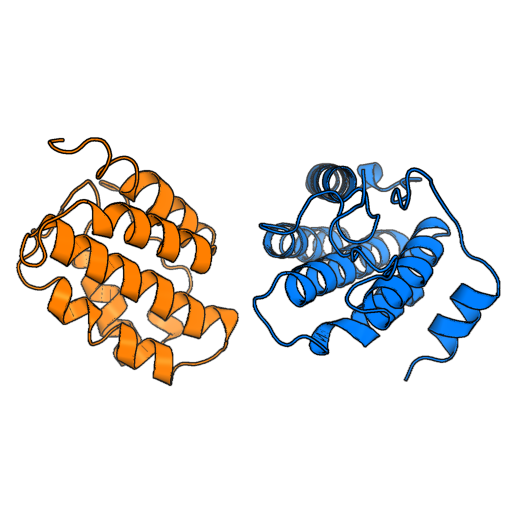 1
ATOM 1672 O O . ALA B 1 80 ? -2.304 17.718 26.449 1.00 20.07 78 ALA B O 1
ATOM 1674 N N . GLY B 1 81 ? -3.478 16.161 27.597 1.00 20.26 79 GLY B N 1
ATOM 1675 C CA . GLY B 1 81 ? -2.292 15.565 28.213 1.00 19.06 79 GLY B CA 1
ATOM 1676 C C . GLY B 1 81 ? -1.238 15.036 27.244 1.00 20.01 79 GLY B C 1
ATOM 1677 O O . GLY B 1 81 ? -0.054 15.300 27.411 1.00 18.26 79 GLY B O 1
ATOM 1678 N N . ALA B 1 82 ? -1.661 14.237 26.264 1.00 19.90 80 ALA B N 1
ATOM 1679 C CA . ALA B 1 82 ? -0.771 13.731 25.220 1.00 20.40 80 ALA B CA 1
ATOM 1680 C C . ALA B 1 82 ? -0.111 14.868 24.423 1.00 21.64 80 ALA B C 1
ATOM 1681 O O . ALA B 1 82 ? 1.059 14.744 24.031 1.00 21.29 80 ALA B O 1
ATOM 1683 N N . TYR B 1 83 ? -0.872 15.936 24.159 1.00 22.72 81 TYR B N 1
ATOM 1684 C CA . TYR B 1 83 ? -0.396 17.108 23.404 1.00 25.16 81 TYR B CA 1
ATOM 1685 C C . TYR B 1 83 ? 0.750 17.795 24.136 1.00 26.16 81 TYR B C 1
ATOM 1686 O O . TYR B 1 83 ? 1.741 18.171 23.509 1.00 27.22 81 TYR B O 1
ATOM 1695 N N . LYS B 1 84 ? 0.602 17.957 25.453 1.00 27.34 82 LYS B N 1
ATOM 1696 C CA . LYS B 1 84 ? 1.686 18.447 26.314 1.00 28.51 82 LYS B CA 1
ATOM 1697 C C . LYS B 1 84 ? 2.911 17.550 26.220 1.00 28.67 82 LYS B C 1
ATOM 1698 O O . LYS B 1 84 ? 4.026 18.039 25.967 1.00 28.64 82 LYS B O 1
ATOM 1704 N N . HIS B 1 85 ? 2.722 16.238 26.384 1.00 28.76 83 HIS B N 1
ATOM 1705 C CA . HIS B 1 85 ? 3.839 15.324 26.315 1.00 29.03 83 HIS B CA 1
ATOM 1706 C C . HIS B 1 85 ? 4.544 15.314 24.978 1.00 29.81 83 HIS B C 1
ATOM 1707 O O . HIS B 1 85 ? 5.757 15.574 24.899 1.00 31.07 83 HIS B O 1
ATOM 1714 N N . PHE B 1 86 ? 3.800 14.962 23.941 1.00 30.13 84 PHE B N 1
ATOM 1715 C CA . PHE B 1 86 ? 4.386 14.748 22.601 1.00 31.07 84 PHE B CA 1
ATOM 1716 C C . PHE B 1 86 ? 4.845 16.034 21.925 1.00 32.05 84 PHE B C 1
ATOM 1717 O O . PHE B 1 86 ? 5.932 16.080 21.368 1.00 32.71 84 PHE B O 1
ATOM 1725 N N . ASP B 1 87 ? 4.039 17.081 22.003 1.00 33.07 85 ASP B N 1
ATOM 1726 C CA . ASP B 1 87 ? 4.324 18.320 21.267 1.00 34.51 85 ASP B CA 1
ATOM 1727 C C . ASP B 1 87 ? 5.163 19.352 22.034 1.00 34.73 85 ASP B C 1
ATOM 1728 O O . ASP B 1 87 ? 5.858 20.137 21.409 1.00 34.31 85 ASP B O 1
ATOM 1733 N N . PHE B 1 88 ? 5.095 19.354 23.370 1.00 35.78 86 PHE B N 1
ATOM 1734 C CA . PHE B 1 88 ? 5.720 20.414 24.172 1.00 37.71 86 PHE B CA 1
ATOM 1735 C C . PHE B 1 88 ? 6.697 19.861 25.171 1.00 38.91 86 PHE B C 1
ATOM 1736 O O . PHE B 1 88 ? 7.151 20.583 26.059 1.00 39.38 86 PHE B O 1
ATOM 1744 N N . GLU B 1 89 ? 6.992 18.572 25.055 1.00 40.26 87 GLU B N 1
ATOM 1745 C CA . GLU B 1 89 ? 7.834 17.900 26.048 1.00 41.88 87 GLU B CA 1
ATOM 1746 C C . GLU B 1 89 ? 7.602 18.438 27.470 1.00 40.83 87 GLU B C 1
ATOM 1747 O O . GLU B 1 89 ? 8.517 18.841 28.175 1.00 40.77 87 GLU B O 1
ATOM 1753 N N . ASP B 1 90 ? 6.343 18.456 27.861 1.00 39.98 88 ASP B N 1
ATOM 1754 C CA . ASP B 1 90 ? 5.927 19.063 29.085 1.00 39.12 88 ASP B CA 1
ATOM 1755 C C . ASP B 1 90 ? 5.293 17.937 29.916 1.00 39.25 88 ASP B C 1
ATOM 1756 O O . ASP B 1 90 ? 4.071 17.776 29.953 1.00 39.68 88 ASP B O 1
ATOM 1761 N N . ASP B 1 91 ? 6.134 17.147 30.565 1.00 39.20 89 ASP B N 1
ATOM 1762 C CA . ASP B 1 91 ? 5.677 16.003 31.345 1.00 38.80 89 ASP B CA 1
ATOM 1763 C C . ASP B 1 91 ? 4.838 16.328 32.567 1.00 38.39 89 ASP B C 1
ATOM 1764 O O . ASP B 1 91 ? 3.917 15.558 32.911 1.00 38.05 89 ASP B O 1
ATOM 1769 N N . ASP B 1 92 ? 5.138 17.464 33.197 1.00 37.55 90 ASP B N 1
ATOM 1770 C CA . ASP B 1 92 ? 4.378 17.937 34.339 1.00 37.05 90 ASP B CA 1
ATOM 1771 C C . ASP B 1 92 ? 2.972 18.381 33.996 1.00 35.89 90 ASP B C 1
ATOM 1772 O O . ASP B 1 92 ? 2.048 18.128 34.768 1.00 36.28 90 ASP B O 1
ATOM 1777 N N . GLY B 1 93 ? 2.796 19.053 32.865 1.00 34.31 91 GLY B N 1
ATOM 1778 C CA . GLY B 1 93 ? 1.451 19.441 32.424 1.00 32.32 91 GLY B CA 1
ATOM 1779 C C . GLY B 1 93 ? 0.630 18.204 32.053 1.00 31.07 91 GLY B C 1
ATOM 1780 O O . GLY B 1 93 ? -0.573 18.163 32.302 1.00 30.73 91 GLY B O 1
ATOM 1781 N N . MET B 1 94 ? 1.311 17.204 31.480 1.00 29.82 92 MET B N 1
ATOM 1782 C CA . MET B 1 94 ? 0.756 15.907 31.132 1.00 28.75 92 MET B CA 1
ATOM 1783 C C . MET B 1 94 ? 0.252 15.178 32.368 1.00 28.40 92 MET B C 1
ATOM 1784 O O . MET B 1 94 ? -0.906 14.720 32.406 1.00 27.03 92 MET B O 1
ATOM 1789 N N . ARG B 1 95 ? 1.112 15.087 33.386 1.00 28.08 93 ARG B N 1
ATOM 1790 C CA . ARG B 1 95 ? 0.719 14.415 34.642 1.00 28.66 93 ARG B CA 1
ATOM 1791 C C . ARG B 1 95 ? -0.493 15.071 35.325 1.00 27.70 93 ARG B C 1
ATOM 1792 O O . ARG B 1 95 ? -1.352 14.362 35.807 1.00 28.69 93 ARG B O 1
ATOM 1800 N N . SER B 1 96 ? -0.599 16.400 35.313 1.00 27.26 94 SER B N 1
ATOM 1801 C CA . SER B 1 96 ? -1.754 17.090 35.931 1.00 26.76 94 SER B CA 1
ATOM 1802 C C . SER B 1 96 ? -3.015 16.733 35.210 1.00 25.65 94 SER B C 1
ATOM 1803 O O . SER B 1 96 ? -3.999 16.365 35.850 1.00 24.91 94 SER B O 1
ATOM 1806 N N . LEU B 1 97 ? -3.001 16.901 33.884 1.00 24.18 95 LEU B N 1
ATOM 1807 C CA . LEU B 1 97 ? -4.189 16.573 33.064 1.00 23.20 95 LEU B CA 1
ATOM 1808 C C . LEU B 1 97 ? -4.621 15.100 33.207 1.00 22.96 95 LEU B C 1
ATOM 1809 O O . LEU B 1 97 ? -5.810 14.837 33.321 1.00 22.91 95 LEU B O 1
ATOM 1814 N N . PHE B 1 98 ? -3.669 14.166 33.221 1.00 22.14 96 PHE B N 1
ATOM 1815 C CA . PHE B 1 98 ? -3.981 12.740 33.399 1.00 21.99 96 PHE B CA 1
ATOM 1816 C C . PHE B 1 98 ? -4.604 12.382 34.757 1.00 23.61 96 PHE B C 1
ATOM 1817 O O . PHE B 1 98 ? -5.510 11.545 34.842 1.00 22.25 96 PHE B O 1
ATOM 1825 N N A ARG B 1 99 ? -4.101 13.011 35.818 0.50 24.10 97 ARG B N 1
ATOM 1826 N N B ARG B 1 99 ? -4.135 13.034 35.817 0.50 23.77 97 ARG B N 1
ATOM 1827 C CA A ARG B 1 99 ? -4.615 12.795 37.178 0.50 24.94 97 ARG B CA 1
ATOM 1828 C CA B ARG B 1 99 ? -4.612 12.765 37.185 0.50 24.25 97 ARG B CA 1
ATOM 1829 C C A ARG B 1 99 ? -6.093 13.163 37.227 0.50 25.17 97 ARG B C 1
ATOM 1830 C C B ARG B 1 99 ? -6.067 13.227 37.344 0.50 24.80 97 ARG B C 1
ATOM 1831 O O A ARG B 1 99 ? -6.921 12.388 37.703 0.50 25.84 97 ARG B O 1
ATOM 1832 O O B ARG B 1 99 ? -6.859 12.566 38.009 0.50 25.66 97 ARG B O 1
ATOM 1847 N N . THR B 1 100 ? -6.411 14.340 36.695 1.00 25.38 98 THR B N 1
ATOM 1848 C CA . THR B 1 100 ? -7.786 14.823 36.564 1.00 25.99 98 THR B CA 1
ATOM 1849 C C . THR B 1 100 ? -8.680 13.966 35.662 1.00 25.32 98 THR B C 1
ATOM 1850 O O . THR B 1 100 ? -9.882 13.808 35.916 1.00 24.70 98 THR B O 1
ATOM 1854 N N . SER B 1 101 ? -8.110 13.432 34.578 1.00 24.61 99 SER B N 1
ATOM 1855 C CA . SER B 1 101 ? -8.941 12.659 33.666 1.00 22.60 99 SER B CA 1
ATOM 1856 C C . SER B 1 101 ? -9.442 11.410 34.399 1.00 22.38 99 SER B C 1
ATOM 1857 O O . SER B 1 101 ? -10.607 11.085 34.275 1.00 21.59 99 SER B O 1
ATOM 1860 N N . LEU B 1 102 ? -8.577 10.737 35.163 1.00 22.33 100 LEU B N 1
ATOM 1861 C CA . LEU B 1 102 ? -8.991 9.550 35.949 1.00 23.61 100 LEU B CA 1
ATOM 1862 C C . LEU B 1 102 ? -10.191 9.798 36.865 1.00 24.83 100 LEU B C 1
ATOM 1863 O O . LEU B 1 102 ? -11.046 8.916 37.086 1.00 25.18 100 LEU B O 1
ATOM 1868 N N . GLN B 1 103 ? -10.248 10.992 37.418 1.00 26.82 101 GLN B N 1
ATOM 1869 C CA . GLN B 1 103 ? -11.407 11.401 38.228 1.00 28.53 101 GLN B CA 1
ATOM 1870 C C . GLN B 1 103 ? -12.647 11.517 37.384 1.00 28.46 101 GLN B C 1
ATOM 1871 O O . GLN B 1 103 ? -13.711 11.041 37.791 1.00 29.28 101 GLN B O 1
ATOM 1877 N N . TYR B 1 104 ? -12.523 12.136 36.206 1.00 28.86 102 TYR B N 1
ATOM 1878 C CA . TYR B 1 104 ? -13.678 12.277 35.330 1.00 28.42 102 TYR B CA 1
ATOM 1879 C C . TYR B 1 104 ? -14.163 10.945 34.862 1.00 27.44 102 TYR B C 1
ATOM 1880 O O . TYR B 1 104 ? -15.368 10.753 34.747 1.00 28.13 102 TYR B O 1
ATOM 1889 N N . PHE B 1 105 ? -13.244 10.014 34.630 1.00 24.95 103 PHE B N 1
ATOM 1890 C CA . PHE B 1 105 ? -13.633 8.703 34.129 1.00 24.91 103 PHE B CA 1
ATOM 1891 C C . PHE B 1 105 ? -14.214 7.767 35.205 1.00 25.44 103 PHE B C 1
ATOM 1892 O O . PHE B 1 105 ? -14.841 6.768 34.861 1.00 24.93 103 PHE B O 1
ATOM 1900 N N . ARG B 1 106 ? -13.981 8.052 36.484 1.00 26.44 104 ARG B N 1
ATOM 1901 C CA . ARG B 1 106 ? -14.508 7.175 37.566 1.00 27.94 104 ARG B CA 1
ATOM 1902 C C . ARG B 1 106 ? -16.001 6.946 37.350 1.00 27.82 104 ARG B C 1
ATOM 1903 O O . ARG B 1 106 ? -16.746 7.897 37.137 1.00 28.62 104 ARG B O 1
ATOM 1911 N N . GLY B 1 107 ? -16.451 5.699 37.375 1.00 27.32 105 GLY B N 1
ATOM 1912 C CA . GLY B 1 107 ? -17.885 5.439 37.260 1.00 27.16 105 GLY B CA 1
ATOM 1913 C C . GLY B 1 107 ? -18.405 5.213 35.848 1.00 27.18 105 GLY B C 1
ATOM 1914 O O . GLY B 1 107 ? -19.462 4.560 35.677 1.00 27.42 105 GLY B O 1
ATOM 1915 N N . VAL B 1 108 ? -17.709 5.764 34.843 1.00 25.42 106 VAL B N 1
ATOM 1916 C CA . VAL B 1 108 ? -18.087 5.517 33.464 1.00 25.22 106 VAL B CA 1
ATOM 1917 C C . VAL B 1 108 ? -17.869 4.005 33.236 1.00 25.90 106 VAL B C 1
ATOM 1918 O O . VAL B 1 108 ? -16.907 3.450 33.766 1.00 26.56 106 VAL B O 1
ATOM 1922 N N . PRO B 1 109 ? -18.795 3.319 32.508 1.00 26.55 107 PRO B N 1
ATOM 1923 C CA . PRO B 1 109 ? -18.654 1.870 32.159 1.00 26.41 107 PRO B CA 1
ATOM 1924 C C . PRO B 1 109 ? -17.343 1.512 31.481 1.00 27.01 107 PRO B C 1
ATOM 1925 O O . PRO B 1 109 ? -16.763 2.339 30.775 1.00 27.51 107 PRO B O 1
ATOM 1929 N N . ASN B 1 110 ? -16.912 0.278 31.685 1.00 27.22 108 ASN B N 1
ATOM 1930 C CA . ASN B 1 110 ? -15.588 -0.200 31.225 1.00 28.76 108 ASN B CA 1
ATOM 1931 C C . ASN B 1 110 ? -15.424 -0.127 29.707 1.00 29.08 108 ASN B C 1
ATOM 1932 O O . ASN B 1 110 ? -14.294 -0.078 29.174 1.00 28.25 108 ASN B O 1
ATOM 1937 N N . ASP B 1 111 ? -16.585 -0.111 29.039 1.00 30.29 109 ASP B N 1
ATOM 1938 C CA . ASP B 1 111 ? -16.735 -0.021 27.585 1.00 30.53 109 ASP B CA 1
ATOM 1939 C C . ASP B 1 111 ? -17.860 0.955 27.367 1.00 29.71 109 ASP B C 1
ATOM 1940 O O . ASP B 1 111 ? -18.978 0.789 27.898 1.00 30.60 109 ASP B O 1
ATOM 1945 N N . TYR B 1 112 ? -17.578 2.011 26.633 1.00 26.67 110 TYR B N 1
ATOM 1946 C CA . TYR B 1 112 ? -18.561 3.049 26.499 1.00 25.46 110 TYR B CA 1
ATOM 1947 C C . TYR B 1 112 ? -18.340 3.660 25.145 1.00 24.23 110 TYR B C 1
ATOM 1948 O O . TYR B 1 112 ? -17.250 4.161 24.860 1.00 23.35 110 TYR B O 1
ATOM 1957 N N . TYR B 1 113 ? -19.370 3.617 24.306 1.00 23.45 111 TYR B N 1
ATOM 1958 C CA . TYR B 1 113 ? -19.307 4.181 22.959 1.00 23.43 111 TYR B CA 1
ATOM 1959 C C . TYR B 1 113 ? -18.230 3.559 22.086 1.00 23.56 111 TYR B C 1
ATOM 1960 O O . TYR B 1 113 ? -17.740 4.180 21.151 1.00 23.64 111 TYR B O 1
ATOM 1969 N N . GLY B 1 114 ? -17.898 2.312 22.380 1.00 23.12 112 GLY B N 1
ATOM 1970 C CA . GLY B 1 114 ? -16.856 1.620 21.648 1.00 23.62 112 GLY B CA 1
ATOM 1971 C C . GLY B 1 114 ? -15.456 1.742 22.256 1.00 23.69 112 GLY B C 1
ATOM 1972 O O . GLY B 1 114 ? -14.551 0.992 21.878 1.00 23.61 112 GLY B O 1
ATOM 1973 N N . VAL B 1 115 ? -15.279 2.690 23.174 1.00 23.73 113 VAL B N 1
ATOM 1974 C CA . VAL B 1 115 ? -13.990 2.935 23.808 1.00 24.29 113 VAL B CA 1
ATOM 1975 C C . VAL B 1 115 ? -13.820 1.995 24.980 1.00 25.48 113 VAL B C 1
ATOM 1976 O O . VAL B 1 115 ? -14.713 1.878 25.817 1.00 26.95 113 VAL B O 1
ATOM 1980 N N . ASP B 1 116 ? -12.662 1.346 25.046 1.00 26.42 114 ASP B N 1
ATOM 1981 C CA . ASP B 1 116 ? -12.278 0.517 26.195 1.00 27.45 114 ASP B CA 1
ATOM 1982 C C . ASP B 1 116 ? -11.558 1.393 27.243 1.00 27.10 114 ASP B C 1
ATOM 1983 O O . ASP B 1 116 ? -10.366 1.734 27.113 1.00 26.86 114 ASP B O 1
ATOM 1988 N N . LEU B 1 117 ? -12.324 1.774 28.269 1.00 27.80 115 LEU B N 1
ATOM 1989 C CA . LEU B 1 117 ? -11.858 2.672 29.314 1.00 26.78 115 LEU B CA 1
ATOM 1990 C C . LEU B 1 117 ? -10.954 1.961 30.259 1.00 25.67 115 LEU B C 1
ATOM 1991 O O . LEU B 1 117 ? -10.117 2.599 30.856 1.00 25.68 115 LEU B O 1
ATOM 1996 N N . LEU B 1 118 ? -11.106 0.646 30.368 1.00 24.36 116 LEU B N 1
ATOM 1997 C CA . LEU B 1 118 ? -10.169 -0.137 31.138 1.00 24.16 116 LEU B CA 1
ATOM 1998 C C . LEU B 1 118 ? -8.762 0.059 30.582 1.00 23.08 116 LEU B C 1
ATOM 1999 O O . LEU B 1 118 ? -7.830 0.264 31.371 1.00 24.42 116 LEU B O 1
ATOM 2004 N N . ASP B 1 119 ? -8.593 -0.009 29.248 1.00 21.75 117 ASP B N 1
ATOM 2005 C CA . ASP B 1 119 ? -7.285 0.307 28.585 1.00 19.39 117 ASP B CA 1
ATOM 2006 C C . ASP B 1 119 ? -6.883 1.788 28.706 1.00 17.56 117 ASP B C 1
ATOM 2007 O O . ASP B 1 119 ? -5.718 2.107 29.047 1.00 17.70 117 ASP B O 1
ATOM 2012 N N . VAL B 1 120 ? -7.815 2.710 28.459 1.00 16.15 118 VAL B N 1
ATOM 2013 C CA . VAL B 1 120 ? -7.491 4.134 28.622 1.00 15.23 118 VAL B CA 1
ATOM 2014 C C . VAL B 1 120 ? -6.988 4.388 30.040 1.00 16.63 118 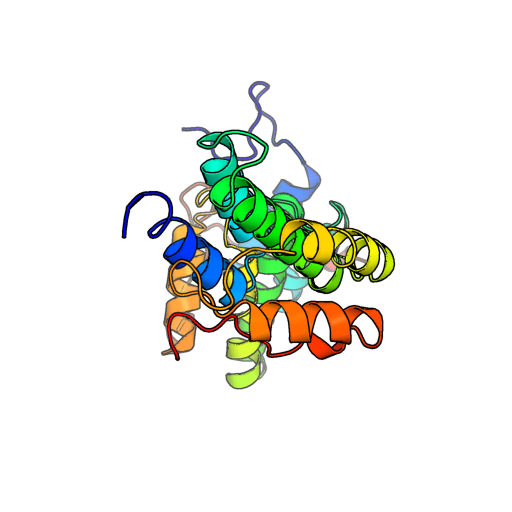VAL B C 1
ATOM 2015 O O . VAL B 1 120 ? -5.907 4.942 30.207 1.00 16.80 118 VAL B O 1
ATOM 2019 N N . ARG B 1 121 ? -7.745 3.963 31.053 1.00 16.18 119 ARG B N 1
ATOM 2020 C CA . ARG B 1 121 ? -7.335 4.204 32.455 1.00 16.15 119 ARG B CA 1
ATOM 2021 C C . ARG B 1 121 ? -5.979 3.584 32.730 1.00 16.52 119 ARG B C 1
ATOM 2022 O O . ARG B 1 121 ? -5.106 4.187 33.462 1.00 16.28 119 ARG B O 1
ATOM 2030 N N . THR B 1 122 ? -5.783 2.371 32.192 1.00 16.38 120 THR B N 1
ATOM 2031 C CA . THR B 1 122 ? -4.524 1.680 32.411 1.00 17.53 120 THR B CA 1
ATOM 2032 C C . THR B 1 122 ? -3.334 2.519 31.955 1.00 18.35 120 THR B C 1
ATOM 2033 O O . THR B 1 122 ? -2.399 2.767 32.706 1.00 18.32 120 THR B O 1
ATOM 2037 N N . THR B 1 123 ? -3.396 3.003 30.727 1.00 18.88 121 THR B N 1
ATOM 2038 C CA . THR B 1 123 ? -2.298 3.767 30.146 1.00 18.99 121 THR B CA 1
ATOM 2039 C C . THR B 1 123 ? -2.104 5.111 30.845 1.00 19.49 121 THR B C 1
ATOM 2040 O O . THR B 1 123 ? -0.972 5.518 31.175 1.00 19.45 121 THR B O 1
ATOM 2044 N N . VAL B 1 124 ? -3.213 5.777 31.099 1.00 18.58 122 VAL B N 1
ATOM 2045 C CA . VAL B 1 124 ? -3.184 7.053 31.753 1.00 19.88 122 VAL B CA 1
ATOM 2046 C C . VAL B 1 124 ? -2.579 6.921 33.163 1.00 20.73 122 VAL B C 1
ATOM 2047 O O . VAL B 1 124 ? -1.695 7.724 33.559 1.00 21.48 122 VAL B O 1
ATOM 2051 N N . THR B 1 125 ? -3.049 5.925 33.928 1.00 20.13 123 THR B N 1
ATOM 2052 C CA . THR B 1 125 ? -2.412 5.643 35.231 1.00 19.78 123 THR B CA 1
ATOM 2053 C C . THR B 1 125 ? -0.932 5.320 35.077 1.00 20.19 123 THR B C 1
ATOM 2054 O O . THR B 1 125 ? -0.120 5.907 35.763 1.00 20.41 123 THR B O 1
ATOM 2058 N N . ASN B 1 126 ? -0.572 4.401 34.180 1.00 21.57 124 ASN B N 1
ATOM 2059 C CA . ASN B 1 126 ? 0.827 4.029 34.062 1.00 22.67 124 ASN B CA 1
ATOM 2060 C C . ASN B 1 126 ? 1.726 5.182 33.599 1.00 25.14 124 ASN B C 1
ATOM 2061 O O . ASN B 1 126 ? 2.906 5.266 34.046 1.00 25.10 124 ASN B O 1
ATOM 2066 N N . ALA B 1 127 ? 1.191 6.060 32.727 1.00 25.58 125 ALA B N 1
ATOM 2067 C CA . ALA B 1 127 ? 1.918 7.280 32.296 1.00 26.44 125 ALA B CA 1
ATOM 2068 C C . ALA B 1 127 ? 2.264 8.223 33.450 1.00 27.35 125 ALA B C 1
ATOM 2069 O O . ALA B 1 127 ? 3.243 8.966 33.364 1.00 27.30 125 ALA B O 1
ATOM 2071 N N . LEU B 1 128 ? 1.445 8.235 34.505 1.00 27.78 126 LEU B N 1
ATOM 2072 C CA . LEU B 1 128 ? 1.792 8.978 35.753 1.00 29.00 126 LEU B CA 1
ATOM 2073 C C . LEU B 1 128 ? 3.151 8.534 36.357 1.00 29.94 126 LEU B C 1
ATOM 2074 O O . LEU B 1 128 ? 3.835 9.319 37.015 1.00 30.33 126 LEU B O 1
ATOM 2079 N N . SER B 1 129 ? 3.550 7.295 36.085 1.00 31.60 127 SER B N 1
ATOM 2080 C CA . SER B 1 129 ? 4.818 6.799 36.591 1.00 33.26 127 SER B CA 1
ATOM 2081 C C . SER B 1 129 ? 5.869 6.872 35.557 1.00 33.79 127 SER B C 1
ATOM 2082 O O . SER B 1 129 ? 6.988 7.267 35.853 1.00 35.13 127 SER B O 1
ATOM 2085 N N . ASP B 1 130 ? 5.491 6.533 34.333 1.00 34.05 128 ASP B N 1
ATOM 2086 C CA . ASP B 1 130 ? 6.434 6.447 33.239 1.00 33.88 128 ASP B CA 1
ATOM 2087 C C . ASP B 1 130 ? 5.783 6.948 31.935 1.00 32.45 128 ASP B C 1
ATOM 2088 O O . ASP B 1 130 ? 4.989 6.235 31.324 1.00 31.14 128 ASP B O 1
ATOM 2093 N N . PRO B 1 131 ? 6.115 8.193 31.527 1.00 31.88 129 PRO B N 1
ATOM 2094 C CA . PRO B 1 131 ? 5.526 8.834 30.348 1.00 32.05 129 PRO B CA 1
ATOM 2095 C C . PRO B 1 131 ? 5.627 8.013 29.057 1.00 32.03 129 PRO B C 1
ATOM 2096 O O . PRO B 1 131 ? 4.754 8.103 28.177 1.00 33.04 129 PRO B O 1
ATOM 2100 N N . SER B 1 132 ? 6.638 7.172 28.952 1.00 31.67 130 SER B N 1
ATOM 2101 C CA . SER B 1 132 ? 6.780 6.356 27.764 1.00 31.17 130 SER B CA 1
ATOM 2102 C C . SER B 1 132 ? 5.653 5.298 27.637 1.00 30.34 130 SER B C 1
ATOM 2103 O O . SER B 1 132 ? 5.575 4.592 26.637 1.00 30.09 130 SER B O 1
ATOM 2106 N N . ALA B 1 133 ? 4.774 5.203 28.642 1.00 29.15 131 ALA B N 1
ATOM 2107 C CA . ALA B 1 133 ? 3.530 4.381 28.537 1.00 27.96 131 ALA B CA 1
ATOM 2108 C C . ALA B 1 133 ? 2.631 4.816 27.328 1.00 26.89 131 ALA B C 1
ATOM 2109 O O . ALA B 1 133 ? 1.907 4.025 26.735 1.00 25.84 131 ALA B O 1
ATOM 2111 N N . LEU B 1 134 ? 2.728 6.083 26.945 1.00 26.87 132 LEU B N 1
ATOM 2112 C CA . LEU B 1 134 ? 1.967 6.616 25.818 1.00 26.40 132 LEU B CA 1
ATOM 2113 C C . LEU B 1 134 ? 2.498 6.232 24.440 1.00 27.36 132 LEU B C 1
ATOM 2114 O O . LEU B 1 134 ? 1.748 6.252 23.448 1.00 26.14 132 LEU B O 1
ATOM 2119 N N . HIS B 1 135 ? 3.787 5.893 24.382 1.00 28.07 133 HIS B N 1
ATOM 2120 C CA . HIS B 1 135 ? 4.500 5.721 23.102 1.00 29.11 133 HIS B CA 1
ATOM 2121 C C . HIS B 1 135 ? 4.003 4.495 22.327 1.00 28.70 133 HIS B C 1
ATOM 2122 O O . HIS B 1 135 ? 4.039 3.373 22.812 1.00 28.27 133 HIS B O 1
ATOM 2129 N N . GLY B 1 136 ? 3.481 4.712 21.133 1.00 28.98 134 GLY B N 1
ATOM 2130 C CA . GLY B 1 136 ? 2.954 3.593 20.371 1.00 28.60 134 GLY B CA 1
ATOM 2131 C C . GLY B 1 136 ? 1.562 3.161 20.805 1.00 29.29 134 GLY B C 1
ATOM 2132 O O . GLY B 1 136 ? 0.960 2.252 20.184 1.00 30.11 134 GLY B O 1
ATOM 2133 N N . TRP B 1 137 ? 1.023 3.805 21.844 1.00 28.71 135 TRP B N 1
ATOM 2134 C CA . TRP B 1 137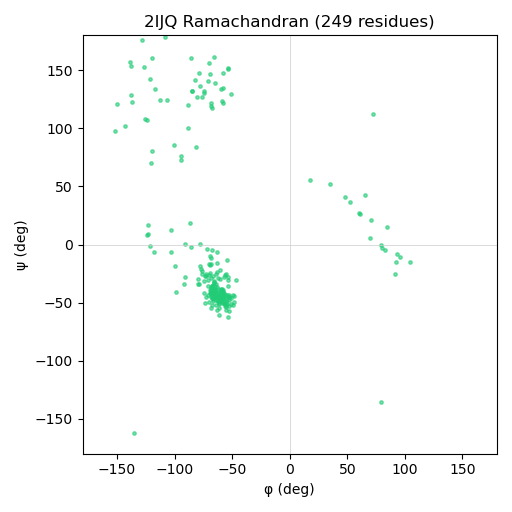 ? -0.340 3.499 22.305 1.00 28.67 135 TRP B CA 1
ATOM 2135 C C . TRP B 1 137 ? -1.462 4.085 21.420 1.00 29.06 135 TRP B C 1
ATOM 2136 O O . TRP B 1 137 ? -1.504 5.266 21.126 1.00 29.53 135 TRP B O 1
ATOM 2147 N N . GLN B 1 138 ? -2.364 3.222 20.995 1.00 29.74 136 GLN B N 1
ATOM 2148 C CA . GLN B 1 138 ? -3.494 3.610 20.176 1.00 30.69 136 GLN B CA 1
ATOM 2149 C C . GLN B 1 138 ? -4.729 3.306 20.996 1.00 30.68 136 GLN B C 1
ATOM 2150 O O . GLN B 1 138 ? -4.844 2.215 21.573 1.00 31.59 136 GLN B O 1
ATOM 2156 N N . ILE B 1 139 ? -5.663 4.241 21.056 1.00 30.99 137 ILE B N 1
ATOM 2157 C CA . ILE B 1 139 ? -6.956 3.951 21.685 1.00 30.96 137 ILE B CA 1
ATOM 2158 C C . ILE B 1 139 ? -7.706 2.940 20.814 1.00 33.22 137 ILE B C 1
ATOM 2159 O O . ILE B 1 139 ? -7.910 3.174 19.624 1.00 33.09 137 ILE B O 1
ATOM 2164 N N . ARG B 1 140 ? -8.061 1.793 21.377 1.00 35.93 138 ARG B N 1
ATOM 2165 C CA . ARG B 1 140 ? -8.822 0.786 20.602 1.00 39.42 138 ARG B CA 1
ATOM 2166 C C . ARG B 1 140 ? -10.328 1.084 20.580 1.00 39.60 138 ARG B C 1
ATOM 2167 O O . ARG B 1 140 ? -10.901 1.519 21.587 1.00 39.70 138 ARG B O 1
ATOM 2175 N N . LEU B 1 141 ? -10.945 0.845 19.429 1.00 40.65 139 LEU B N 1
ATOM 2176 C CA . LEU B 1 141 ? -12.360 1.085 19.229 1.00 42.65 139 LEU B CA 1
ATOM 2177 C C . LEU B 1 141 ? -13.057 -0.262 19.030 1.00 44.41 139 LEU B C 1
ATOM 2178 O O . LEU B 1 141 ? -12.695 -1.026 18.130 1.00 44.26 139 LEU B O 1
ATOM 2183 N N . ASP B 1 142 ? -14.065 -0.518 19.871 1.00 46.66 140 ASP B N 1
ATOM 2184 C CA . ASP B 1 142 ? -14.689 -1.845 20.087 1.00 49.16 140 ASP B CA 1
ATOM 2185 C C . ASP B 1 142 ? -13.858 -3.059 19.612 1.00 51.10 140 ASP B C 1
ATOM 2186 O O . ASP B 1 142 ? -14.356 -3.886 18.825 1.00 51.79 140 ASP B O 1
ATOM 2191 N N . GLY B 1 143 ? -12.608 -3.157 20.110 1.00 52.75 141 GLY B N 1
ATOM 2192 C CA . GLY B 1 143 ? -11.617 -4.157 19.663 1.00 54.36 141 GLY B CA 1
ATOM 2193 C C . GLY B 1 143 ? -11.050 -3.868 18.272 1.00 55.95 141 GLY B C 1
ATOM 2194 O O . GLY B 1 143 ? -11.753 -3.946 17.252 1.00 56.26 141 GLY B O 1
ATOM 2195 N N . GLU B 1 144 ? -9.765 -3.531 18.208 1.00 57.73 142 GLU B N 1
ATOM 2196 C CA . GLU B 1 144 ? -9.095 -3.303 16.913 1.00 58.93 142 GLU B CA 1
ATOM 2197 C C . GLU B 1 144 ? -7.571 -3.504 17.006 1.00 59.01 142 GLU B C 1
ATOM 2198 O O . GLU B 1 144 ? -6.995 -4.390 16.356 1.00 59.28 142 GLU B O 1
#

Secondary structure (DSSP, 8-state):
---TTEETTTEES-HHHHHHHHHHHHHHHTT-HHHHHHHHHHHTTTT-SSSHHHHHHHHHHHHHHHHHHHHHH--HHHHHHHHHHHHHHHTTS-TTGGGB-HHHHHHHHHHHHH-GGGGTT----BTTB-----HHHHHHHHH--/---HHHHHHHHHHHHHHHTT-HHHHHHHHHHHHTTS-TTSHHHHHHHHHHHHHHHHHHHHHH--HHHHHHHHHHHHHHHTTS-SEETTEEHHHHHHHHHHHTT-GGGGTT----BS--

Sequence (263 aa):
GNPSGWRTDGQWEHETLRRAVVHGVRLYNSGEFHESHDCFEDEWYNYGRGNTESKFLHGMVQVAAGAYKHFDFEDDDGMRSLFRRTSLQYFRGVPNDYYGVDLLDVRTTVTNALSDPSALHGWQIRLDGEYPTCRPEDIEFAESLEWWEHETLRRRAVVHGVRLYNSGEFHESHDCFEDEWYNYGRGNTESKFLHGMVQVAAGAYKHFDFEDDDGMRSLFRRTSLQYFRGVPNDYYGVDLLDVRTTVTNALSDPSALHGWQIRLDGE

InterPro domains:
  IPR005500 Protein of unknown function DUF309 [PF03745] (37-95)
  IPR005500 Protein of unknown function DUF309 [PTHR34796] (26-134)
  IPR023203 TTHA0068-like superfamily [SSF140663] (16-157)

CATH classification: 1.10.3450.10